Protein AF-0000000066493245 (afdb_homodimer)

Secondary structure (DSSP, 8-state):
--HHHHHHHHHHHHHHHHH--S---TTHHHHHHHEEEEEEE-SSS-EEEEEEE--GGGB-TTSBB-HHHHHHHHHHHHHHHHHHH-BTTBSTT--EEEEEEEEE-S--BTT-EEEEEEEEEEE-SSEEEEEEEEEETTT--EEEEEEEEEE---------/--HHHHHHHHHHHHHHHHH--S---TTHHHHHHHEEEEEEE-SSS-EEEEEEE--GGGB-TTSBB-HHHHHHHHHHHHHHHHHHT-BTTBSTT--EEEEEEEEE-S--BTT-EEEEEEEEEEE-SSEEEEEEEEEETTT--EEEEEEEEEE---------

Organism: Paracoccidioides lutzii (strain ATCC MYA-826 / Pb01) (NCBI:txid502779)

Sequence (320 aa):
MNSEKFNMLMKEIHEAELRDTKYKGFSHDLFRSSVRYDSATLGLPVKVSFLLKVTDPFCNKTKQLHGGCASTLIDVTSTGLLIGLSRPGFFSHGGVTRTLHVKFLRPVPVGMEVRVVNELVHAGKRLALVRTEIRRADTGELCVVGEHDKVNTDPGVESLMNSEKFNMLMKEIHEAELRDTKYKGFSHDLFRSSVRYDSATLGLPVKVSFLLKVTDPFCNKTKQLHGGCASTLIDVTSTGLLIGLSRPGFFSHGGVTRTLHVKFLRPVPVGMEVRVVNELVHAGKRLALVRTEIRRADTGELCVVGEHDKVNTDPGVESL

pLDDT: mean 96.22, std 8.41, range [36.66, 99.0]

Radius of gyration: 19.87 Å; Cα contacts (8 Å, |Δi|>4): 723; chains: 2; bounding box: 48×64×44 Å

Foldseek 3Di:
DFQVVLFVLLQVLLVVLLVPPPDPDDCSPVCSVFKAWDTWGVPVKTKGKIKGQAADVQADPVQWRDPVSVQVVCVVVLLSSQCSVDDQQRCVVSFDWPDKDKDFDATHGHGFMWMKMKIWPDGDSFKTKIKIFIATPVPRHTGMIMITMGTRPHPHDPPD/DFQVVLFVLLQVLLVVLLVPPPDPDDCSPVCSVFKAWDTWGVPVKTKGKIKGQAADVQADPVQWRDPVSVQVVCVVVLLSSQCSVDDQQRCVVSFDWDDKDKDFDATHGHGFMWMKMKIWPDGDSFKTKIKIFIATPVPRHTGMIMITMGTRPHPHDPDD

Nearest PDB structures (foldseek):
  2h4u-assembly1_A  TM=9.483E-01  e=1.221E-11  Homo sapiens
  4ord-assembly1_A  TM=8.866E-01  e=3.976E-12  Danio rerio
  2h4u-assembly1_D  TM=9.593E-01  e=3.747E-11  Homo sapiens
  3f5o-assembly1_B  TM=9.041E-01  e=1.383E-11  Homo sapiens
  2cy9-assembly1_A  TM=8.976E-01  e=1.084E-09  Mus musculus

InterPro domains:
  IPR006683 Thioesterase domain [PF03061] (65-143)
  IPR029069 HotDog domain superfamily [SSF54637] (47-148)
  IPR039298 Acyl-coenzyme A thioesterase 13 [PTHR21660] (5-152)

Structure (mmCIF, N/CA/C/O backbone):
data_AF-0000000066493245-model_v1
#
loop_
_entity.id
_entity.type
_entity.pdbx_description
1 polymer 'Thioesterase family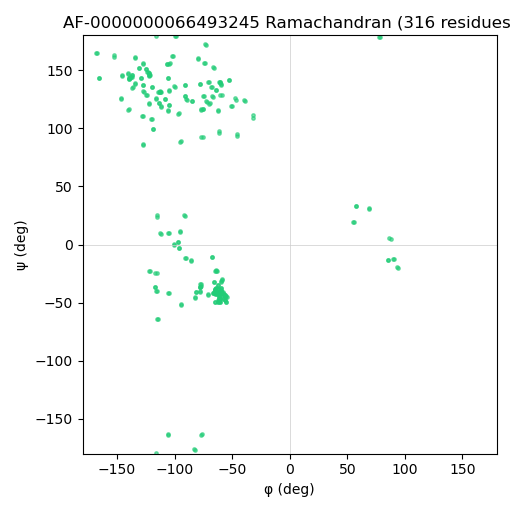 protein'
#
loop_
_atom_site.group_PDB
_atom_site.id
_atom_site.type_symbol
_atom_site.label_atom_id
_atom_site.label_alt_id
_atom_site.label_comp_id
_atom_site.label_asym_id
_atom_site.label_entity_id
_atom_site.label_seq_id
_atom_site.pdbx_PDB_ins_code
_atom_site.Cartn_x
_atom_site.Cartn_y
_atom_site.Cartn_z
_atom_site.occupancy
_atom_site.B_iso_or_equiv
_atom_site.auth_seq_id
_atom_site.auth_comp_id
_atom_site.auth_asym_id
_atom_site.auth_atom_id
_atom_site.pdbx_PDB_model_num
ATOM 1 N N . MET A 1 1 ? 5.391 -31.734 -9.727 1 83.06 1 MET A N 1
ATOM 2 C CA . MET A 1 1 ? 6.047 -30.625 -10.406 1 83.06 1 MET A CA 1
ATOM 3 C C . MET A 1 1 ? 7.391 -30.312 -9.75 1 83.06 1 MET A C 1
ATOM 5 O O . MET A 1 1 ? 7.508 -30.312 -8.523 1 83.06 1 MET A O 1
ATOM 9 N N . ASN A 1 2 ? 8.438 -30.188 -10.578 1 92.31 2 ASN A N 1
ATOM 10 C CA . ASN A 1 2 ? 9.727 -29.812 -10.008 1 92.31 2 ASN A CA 1
ATOM 11 C C . ASN A 1 2 ? 10 -28.328 -10.18 1 92.31 2 ASN A C 1
ATOM 13 O O . ASN A 1 2 ? 9.156 -27.578 -10.68 1 92.31 2 ASN A O 1
ATOM 17 N N . SER A 1 3 ? 11.133 -27.828 -9.703 1 94.94 3 SER A N 1
ATOM 18 C CA . SER A 1 3 ? 11.438 -26.406 -9.68 1 94.94 3 SER A CA 1
ATOM 19 C C . SER A 1 3 ? 11.531 -25.844 -11.094 1 94.94 3 SER A C 1
ATOM 21 O O . SER A 1 3 ? 11.133 -24.703 -11.336 1 94.94 3 SER A O 1
ATOM 23 N N . GLU A 1 4 ? 12.055 -26.562 -12 1 96 4 GLU A N 1
ATOM 24 C CA . GLU A 1 4 ? 12.172 -26.094 -13.383 1 96 4 GLU A CA 1
ATOM 25 C C . GLU A 1 4 ? 10.805 -25.844 -14 1 96 4 GLU A C 1
ATOM 27 O O . GLU A 1 4 ? 10.578 -24.797 -14.625 1 96 4 GLU A O 1
ATOM 32 N N . LYS A 1 5 ? 9.961 -26.781 -13.859 1 96.69 5 LYS A N 1
ATOM 33 C CA . LYS A 1 5 ? 8.602 -26.656 -14.375 1 96.69 5 LYS A CA 1
ATOM 34 C C . LYS A 1 5 ? 7.855 -25.516 -13.688 1 96.69 5 LYS A C 1
ATOM 36 O O . LYS A 1 5 ? 7.094 -24.781 -14.32 1 96.69 5 LYS A O 1
ATOM 41 N N . PHE A 1 6 ? 8.047 -25.422 -12.359 1 97.94 6 PHE A N 1
ATOM 42 C CA . PHE A 1 6 ? 7.422 -24.328 -11.625 1 97.94 6 PHE A CA 1
ATOM 43 C C . PHE A 1 6 ? 7.914 -22.984 -12.125 1 97.94 6 PHE A C 1
ATOM 45 O O . PHE A 1 6 ? 7.129 -22.047 -12.281 1 97.94 6 PHE A O 1
ATOM 52 N N . ASN A 1 7 ? 9.227 -22.875 -12.32 1 98.31 7 ASN A N 1
ATOM 53 C CA . ASN A 1 7 ? 9.812 -21.656 -12.852 1 98.31 7 ASN A CA 1
ATOM 54 C C . ASN A 1 7 ? 9.203 -21.281 -14.203 1 98.31 7 ASN A C 1
ATOM 56 O O . ASN A 1 7 ? 8.898 -20.125 -14.453 1 98.31 7 ASN A O 1
ATOM 60 N N . MET A 1 8 ? 9.016 -22.2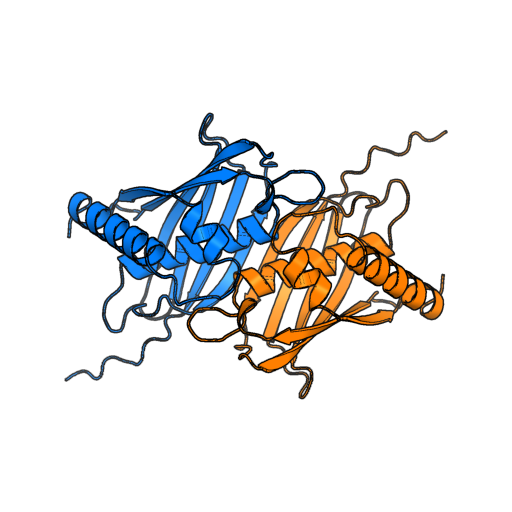66 -15.055 1 98.19 8 MET A N 1
ATOM 61 C CA . MET A 1 8 ? 8.414 -22.016 -16.359 1 98.19 8 MET A CA 1
ATOM 62 C C . MET A 1 8 ? 6.965 -21.562 -16.219 1 98.19 8 MET A C 1
ATOM 64 O O . MET A 1 8 ? 6.523 -20.641 -16.922 1 98.19 8 MET A O 1
ATOM 68 N N . LEU A 1 9 ? 6.316 -22.219 -15.336 1 98.06 9 LEU A N 1
ATOM 69 C CA . LEU A 1 9 ? 4.93 -21.859 -15.078 1 98.06 9 LEU A CA 1
ATOM 70 C C . LEU A 1 9 ? 4.824 -20.406 -14.594 1 98.06 9 LEU A C 1
ATOM 72 O O . LEU A 1 9 ? 3.998 -19.641 -15.086 1 98.06 9 LEU A O 1
ATOM 76 N N . MET A 1 10 ? 5.625 -20.016 -13.617 1 98.38 10 MET A N 1
ATOM 77 C CA . MET A 1 10 ? 5.617 -18.656 -13.07 1 98.38 10 MET A CA 1
ATOM 78 C C . MET A 1 10 ? 5.934 -17.625 -14.156 1 98.38 10 MET A C 1
ATOM 80 O O . MET A 1 10 ? 5.344 -16.547 -14.188 1 98.38 10 MET A O 1
ATOM 84 N N . LYS A 1 11 ? 6.855 -17.969 -14.992 1 98.38 11 LYS A N 1
ATOM 85 C CA . LYS A 1 11 ? 7.18 -17.078 -16.109 1 98.38 11 LYS A CA 1
ATOM 86 C C . LYS A 1 11 ? 5.977 -16.875 -17.031 1 98.38 11 LYS A C 1
ATOM 88 O O . LYS A 1 11 ? 5.699 -15.758 -17.469 1 98.38 11 LYS A O 1
ATOM 93 N N . GLU A 1 12 ? 5.27 -17.938 -17.312 1 98.31 12 GLU A N 1
ATOM 94 C CA . GLU A 1 12 ? 4.074 -17.875 -18.156 1 98.31 12 GLU A CA 1
ATOM 95 C C . GLU A 1 12 ? 2.99 -17.031 -17.516 1 98.31 12 GLU A C 1
ATOM 97 O O . GLU A 1 12 ? 2.301 -16.266 -18.188 1 98.31 12 GLU A O 1
ATOM 102 N N . ILE A 1 13 ? 2.828 -17.219 -16.234 1 97.69 13 ILE A N 1
ATOM 103 C CA . ILE A 1 13 ? 1.848 -16.438 -15.5 1 97.69 13 ILE A CA 1
ATOM 104 C C . ILE A 1 13 ? 2.201 -14.945 -15.586 1 97.69 13 ILE A C 1
ATOM 106 O O . ILE A 1 13 ? 1.331 -14.109 -15.828 1 97.69 13 ILE A O 1
ATOM 110 N N . HIS A 1 14 ? 3.461 -14.609 -15.383 1 98.31 14 HIS A N 1
ATOM 111 C CA . HIS A 1 14 ? 3.914 -13.227 -15.5 1 98.31 14 HIS A CA 1
ATOM 112 C C . HIS A 1 14 ? 3.676 -12.68 -16.906 1 98.31 14 HIS A C 1
ATOM 114 O O . HIS A 1 14 ? 3.207 -11.555 -17.062 1 98.31 14 HIS A O 1
ATOM 120 N N . GLU A 1 15 ? 3.949 -13.477 -17.938 1 97.94 15 GLU A N 1
ATOM 121 C CA . GLU A 1 15 ? 3.756 -13.062 -19.312 1 97.94 15 GLU A CA 1
ATOM 122 C C . GLU A 1 15 ? 2.279 -12.812 -19.625 1 97.94 15 GLU A C 1
ATOM 124 O O . GLU A 1 15 ? 1.941 -11.906 -20.375 1 97.94 15 GLU A O 1
ATOM 129 N N . ALA A 1 16 ? 1.447 -13.641 -19.062 1 97 16 ALA A N 1
ATOM 130 C CA . ALA A 1 16 ? 0.011 -13.43 -19.219 1 97 16 ALA A CA 1
ATOM 131 C C . ALA A 1 16 ? -0.418 -12.094 -18.625 1 97 16 ALA A C 1
ATOM 133 O O . ALA A 1 16 ? -1.263 -11.398 -19.188 1 97 16 ALA A O 1
ATOM 134 N N . GLU A 1 17 ? 0.123 -11.758 -17.453 1 95.94 17 GLU A N 1
ATOM 135 C CA . GLU A 1 17 ? -0.165 -10.469 -16.828 1 95.94 17 GLU A CA 1
ATOM 136 C C . GLU A 1 17 ? 0.305 -9.312 -17.703 1 95.94 17 GLU A C 1
ATOM 138 O O . GLU A 1 17 ? -0.376 -8.297 -17.828 1 95.94 17 GLU A O 1
ATOM 143 N N . LEU A 1 18 ? 1.434 -9.461 -18.344 1 96.38 18 LEU A N 1
ATOM 144 C CA . LEU A 1 18 ? 1.968 -8.461 -19.25 1 96.38 18 LEU A CA 1
ATOM 145 C C . LEU A 1 18 ? 0.992 -8.195 -20.391 1 96.38 18 LEU A C 1
ATOM 147 O O . LEU A 1 18 ? 0.857 -7.055 -20.844 1 96.38 18 LEU A O 1
ATOM 151 N N . ARG A 1 19 ? 0.295 -9.18 -20.75 1 96.06 19 ARG A N 1
ATOM 152 C CA . ARG A 1 19 ? -0.596 -9.078 -21.906 1 96.06 19 ARG A CA 1
ATOM 153 C C . ARG A 1 19 ? -1.982 -8.602 -21.484 1 96.06 19 ARG A C 1
ATOM 155 O O . ARG A 1 19 ? -2.832 -8.328 -22.344 1 96.06 19 ARG A O 1
ATOM 162 N N . ASP A 1 20 ? -2.209 -8.602 -20.203 1 95.25 20 ASP A N 1
ATOM 163 C CA . ASP A 1 20 ? -3.523 -8.203 -19.703 1 95.25 20 ASP A CA 1
ATOM 164 C C . ASP A 1 20 ? -3.699 -6.688 -19.781 1 95.25 20 ASP A C 1
ATOM 166 O O . ASP A 1 20 ? -3.438 -5.98 -18.797 1 95.25 20 ASP A O 1
ATOM 170 N N . THR A 1 21 ? -4.281 -6.156 -20.922 1 94.44 21 THR A N 1
ATOM 171 C CA . THR A 1 21 ? -4.508 -4.723 -21.078 1 94.44 21 THR A CA 1
ATOM 172 C C . THR A 1 21 ? -5.961 -4.371 -20.797 1 94.44 21 THR A C 1
ATOM 174 O O . THR A 1 21 ? -6.352 -3.203 -20.875 1 94.44 21 THR A O 1
ATOM 177 N N . LYS A 1 22 ? -6.711 -5.383 -20.469 1 95.19 22 LYS A N 1
ATOM 178 C CA . LYS A 1 22 ? -8.133 -5.168 -20.219 1 95.19 22 LYS A CA 1
ATOM 179 C C . LYS A 1 22 ? -8.359 -4.652 -18.797 1 95.19 22 LYS A C 1
ATOM 181 O O . LYS A 1 22 ? -9.227 -3.809 -18.562 1 95.19 22 LYS A O 1
ATOM 186 N N . TYR A 1 23 ? -7.598 -5.242 -17.828 1 94.94 23 TYR A N 1
ATOM 187 C CA . TYR A 1 23 ? -7.695 -4.797 -16.438 1 94.94 23 TYR A CA 1
ATOM 188 C C . TYR A 1 23 ? -7.102 -3.402 -16.266 1 94.94 23 TYR A C 1
ATOM 190 O O . TYR A 1 23 ? -5.934 -3.176 -16.594 1 94.94 23 TYR A O 1
ATOM 198 N N . LYS A 1 24 ? -7.875 -2.477 -15.805 1 94.69 24 LYS A N 1
ATOM 199 C CA . LYS A 1 24 ? -7.449 -1.087 -15.648 1 94.69 24 LYS A CA 1
ATOM 200 C C . LYS A 1 24 ? -7.441 -0.671 -14.18 1 94.69 24 LYS A C 1
ATOM 202 O O . LYS A 1 24 ? -7.59 0.511 -13.867 1 94.69 24 LYS A O 1
ATOM 207 N N . GLY A 1 25 ? -7.32 -1.623 -13.336 1 97.19 25 GLY A N 1
ATOM 208 C CA . GLY A 1 25 ? -7.391 -1.35 -11.906 1 97.19 25 GLY A CA 1
ATOM 209 C C . GLY A 1 25 ? -6.121 -0.728 -11.359 1 97.19 25 GLY A C 1
ATOM 210 O O . GLY A 1 25 ? -5.293 -0.216 -12.117 1 97.19 25 GLY A O 1
ATOM 211 N N . PHE A 1 26 ? -5.93 -0.747 -10.047 1 98.5 26 PHE A N 1
ATOM 212 C CA . PHE A 1 26 ? -4.98 0.067 -9.297 1 98.5 26 PHE A CA 1
ATOM 213 C C . PHE A 1 26 ? -3.549 -0.248 -9.719 1 98.5 26 PHE A C 1
ATOM 215 O O . PHE A 1 26 ? -3.061 -1.358 -9.492 1 98.5 26 PHE A O 1
ATOM 222 N N . SER A 1 27 ? -2.861 0.73 -10.305 1 96.62 27 SER A N 1
ATOM 223 C CA . SER A 1 27 ? -1.455 0.782 -10.695 1 96.62 27 SER A CA 1
ATOM 224 C C . SER A 1 27 ? -1.087 -0.389 -11.602 1 96.62 27 SER A C 1
ATOM 226 O O . SER A 1 27 ? 0.09 -0.733 -11.727 1 96.62 27 SER A O 1
ATOM 228 N N . HIS A 1 28 ? -2.064 -1.047 -12.227 1 97.69 28 HIS A N 1
ATOM 229 C CA . HIS A 1 28 ? -1.837 -2.25 -13.016 1 97.69 28 HIS A CA 1
ATOM 230 C C . HIS A 1 28 ? -0.91 -1.968 -14.195 1 97.69 28 HIS A C 1
ATOM 232 O O . HIS A 1 28 ? 0.082 -2.674 -14.391 1 97.69 28 HIS A O 1
ATOM 238 N N . ASP A 1 29 ? -1.192 -0.91 -14.93 1 97.06 29 ASP A N 1
ATOM 239 C CA . ASP A 1 29 ? -0.383 -0.618 -16.109 1 97.06 29 ASP A CA 1
ATOM 240 C C . ASP A 1 29 ? 1.063 -0.317 -15.719 1 97.06 29 ASP A C 1
ATOM 242 O O . ASP A 1 29 ? 1.996 -0.735 -16.406 1 97.06 29 ASP A O 1
ATOM 246 N N . LEU A 1 30 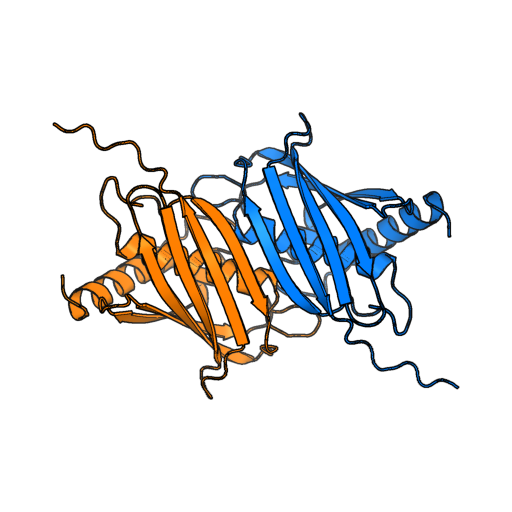? 1.214 0.402 -14.68 1 97.5 30 LEU A N 1
ATOM 247 C CA . LEU A 1 30 ? 2.553 0.747 -14.211 1 97.5 30 LEU A CA 1
ATOM 248 C C . LEU A 1 30 ? 3.336 -0.507 -13.836 1 97.5 30 LEU A C 1
ATOM 250 O O . LEU A 1 30 ? 4.473 -0.687 -14.273 1 97.5 30 LEU A O 1
ATOM 254 N N . PHE A 1 31 ? 2.729 -1.423 -13.031 1 97.5 31 PHE A N 1
ATOM 255 C CA . PHE A 1 31 ? 3.416 -2.607 -12.531 1 97.5 31 PHE A CA 1
ATOM 256 C C . PHE A 1 31 ? 3.656 -3.607 -13.656 1 97.5 31 PHE A C 1
ATOM 258 O O . PHE A 1 31 ? 4.754 -4.152 -13.789 1 97.5 31 PHE A O 1
ATOM 265 N N . ARG A 1 32 ? 2.682 -3.805 -14.469 1 96.19 32 ARG A N 1
ATOM 266 C CA . ARG A 1 32 ? 2.826 -4.801 -15.531 1 96.19 32 ARG A CA 1
ATOM 267 C C . ARG A 1 32 ? 3.951 -4.422 -16.484 1 96.19 32 ARG A C 1
ATOM 269 O O . ARG A 1 32 ? 4.656 -5.293 -17 1 96.19 32 ARG A O 1
ATOM 276 N N . SER A 1 33 ? 4.145 -3.17 -16.734 1 96.12 33 SER A N 1
ATOM 277 C CA . SER A 1 33 ? 5.129 -2.734 -17.719 1 96.12 33 SER A CA 1
ATOM 278 C C . SER A 1 33 ? 6.52 -2.623 -17.109 1 96.12 33 SER A C 1
ATOM 280 O O . SER A 1 33 ? 7.52 -2.578 -17.828 1 96.12 33 SER A O 1
ATOM 282 N N . SER A 1 34 ? 6.617 -2.639 -15.789 1 98.31 34 SER A N 1
ATOM 283 C CA . SER A 1 34 ? 7.891 -2.238 -15.203 1 98.31 34 SER A CA 1
ATOM 284 C C . SER A 1 34 ? 8.477 -3.352 -14.336 1 98.31 34 SER A C 1
ATOM 286 O O . SER A 1 34 ? 9.664 -3.334 -14.008 1 98.31 34 SER A O 1
ATOM 288 N N . VAL A 1 35 ? 7.656 -4.281 -13.836 1 98.62 35 VAL A N 1
ATOM 289 C CA . VAL A 1 35 ? 8.125 -5.383 -13.008 1 98.62 35 VAL A CA 1
ATOM 290 C C . VAL A 1 35 ? 8.5 -6.57 -13.883 1 98.62 35 VAL A C 1
ATOM 292 O O . VAL A 1 35 ? 7.676 -7.066 -14.656 1 98.62 35 VAL A O 1
ATOM 295 N N . ARG A 1 36 ? 9.695 -7.051 -13.773 1 98.75 36 ARG A N 1
ATOM 296 C CA . ARG A 1 36 ? 10.188 -8.156 -14.594 1 98.75 36 ARG A CA 1
ATOM 297 C C . ARG A 1 36 ? 10.266 -9.445 -13.789 1 98.75 36 ARG A C 1
ATOM 299 O O . ARG A 1 36 ? 10.609 -9.422 -12.602 1 98.75 36 ARG A O 1
ATOM 306 N N . TYR A 1 37 ? 9.945 -10.531 -14.484 1 98.81 37 TYR A N 1
ATOM 307 C CA . TYR A 1 37 ? 10.086 -11.828 -13.844 1 98.81 37 TYR A CA 1
ATOM 308 C C . TYR A 1 37 ? 11.555 -12.188 -13.641 1 98.81 37 TYR A C 1
ATOM 310 O O . TYR A 1 37 ? 12.383 -11.906 -14.508 1 98.81 37 TYR A O 1
ATOM 318 N N . ASP A 1 38 ? 11.898 -12.773 -12.523 1 98.75 38 ASP A N 1
ATOM 319 C CA . ASP A 1 38 ? 13.289 -13.133 -12.234 1 98.75 38 ASP A CA 1
ATOM 320 C C . ASP A 1 38 ? 13.453 -14.648 -12.125 1 98.75 38 ASP A C 1
ATOM 322 O O . ASP A 1 38 ? 14.117 -15.266 -12.969 1 98.75 38 ASP A O 1
ATOM 326 N N . SER A 1 39 ? 12.805 -15.289 -11.125 1 98.5 39 SER A N 1
ATOM 327 C CA . SER A 1 39 ? 12.977 -16.719 -10.961 1 98.5 39 SER A CA 1
ATOM 328 C C . SER A 1 39 ? 11.945 -17.297 -9.992 1 98.5 39 SER A C 1
ATOM 330 O O . SER A 1 39 ? 11.266 -16.547 -9.281 1 98.5 39 SER A O 1
ATOM 332 N N . ALA A 1 40 ? 11.844 -18.578 -10.039 1 98.69 40 ALA A N 1
ATOM 333 C CA . ALA A 1 40 ? 11.016 -19.297 -9.07 1 98.69 40 ALA A CA 1
ATOM 334 C C . ALA A 1 40 ? 11.625 -20.656 -8.734 1 98.69 40 ALA A C 1
ATOM 336 O O . ALA A 1 40 ? 12.195 -21.328 -9.602 1 98.69 40 ALA A O 1
ATOM 337 N N . THR A 1 41 ? 11.445 -21.047 -7.484 1 97.94 41 THR A N 1
ATOM 338 C CA . THR A 1 41 ? 11.898 -22.359 -7.023 1 97.94 41 THR A CA 1
ATOM 339 C C . THR A 1 41 ? 10.844 -23.016 -6.148 1 97.94 41 THR A C 1
ATOM 341 O O . THR A 1 41 ? 10.188 -22.359 -5.344 1 97.94 41 THR A O 1
ATOM 344 N N . LEU A 1 42 ? 10.539 -24.297 -6.336 1 96.56 42 LEU A N 1
ATOM 345 C CA . LEU A 1 42 ? 9.602 -25.078 -5.551 1 96.56 42 LEU A CA 1
ATOM 346 C C . LEU A 1 42 ? 10.305 -25.781 -4.387 1 96.56 42 LEU A C 1
ATOM 348 O O . LEU A 1 42 ? 9.75 -26.688 -3.779 1 96.56 42 LEU A O 1
ATOM 352 N N . GLY A 1 43 ? 11.328 -25.375 -3.924 1 90.56 43 GLY A N 1
ATOM 353 C CA . GLY A 1 43 ? 12.023 -25.922 -2.768 1 90.56 43 GLY A CA 1
ATOM 354 C C . GLY A 1 43 ? 11.328 -25.609 -1.455 1 90.56 43 GLY A C 1
ATOM 355 O O . GLY A 1 43 ? 10.203 -25.109 -1.445 1 90.56 43 GLY A O 1
ATOM 356 N N . LEU A 1 44 ? 11.852 -26.25 -0.374 1 88.81 44 LEU A N 1
ATOM 357 C CA . LEU A 1 44 ? 11.406 -25.891 0.973 1 88.81 44 LEU A CA 1
ATOM 358 C C . LEU A 1 44 ? 12.336 -24.859 1.602 1 88.81 44 LEU A C 1
ATOM 360 O O . LEU A 1 44 ? 13.406 -25.219 2.115 1 88.81 44 LEU A O 1
ATOM 364 N N . PRO A 1 45 ? 12.016 -23.484 1.349 1 94.94 45 PRO A N 1
ATOM 365 C CA . PRO A 1 45 ? 10.68 -22.984 1.015 1 94.94 45 PRO A CA 1
ATOM 366 C C . PRO A 1 45 ? 10.523 -22.688 -0.474 1 94.94 45 PRO A C 1
ATOM 368 O O . PRO A 1 45 ? 11.516 -22.562 -1.194 1 94.94 45 PRO A O 1
ATOM 371 N N . VAL A 1 46 ? 9.25 -22.594 -0.903 1 98.44 46 VAL A N 1
ATOM 372 C CA . VAL A 1 46 ? 8.922 -22.109 -2.24 1 98.44 46 VAL A CA 1
ATOM 373 C C . VAL A 1 46 ? 9.266 -20.625 -2.346 1 98.44 46 VAL A C 1
ATOM 375 O O . VAL A 1 46 ? 8.953 -19.844 -1.441 1 98.44 46 VAL A O 1
ATOM 378 N N . LYS A 1 47 ? 9.891 -20.25 -3.459 1 98.75 47 LYS A N 1
ATOM 379 C CA . LYS A 1 47 ? 10.273 -18.859 -3.652 1 98.75 47 LYS A CA 1
ATOM 380 C C . LYS A 1 47 ? 9.977 -18.406 -5.078 1 98.75 47 LYS A C 1
ATOM 382 O O . LYS A 1 47 ? 10.125 -19.172 -6.027 1 98.75 47 LYS A O 1
ATOM 387 N N . VAL A 1 48 ? 9.562 -17.156 -5.215 1 98.88 48 VAL A N 1
ATOM 388 C CA . VAL A 1 48 ? 9.438 -16.453 -6.488 1 98.88 48 VAL A CA 1
ATOM 389 C C . VAL A 1 48 ? 10.047 -15.055 -6.367 1 98.88 48 VAL A C 1
ATOM 391 O O . VAL A 1 48 ? 9.82 -14.352 -5.379 1 98.88 48 VAL A O 1
ATOM 394 N N . SER A 1 49 ? 10.773 -14.633 -7.395 1 98.88 49 SER A N 1
ATOM 395 C CA . SER A 1 49 ? 11.406 -13.32 -7.34 1 98.88 49 SER A CA 1
ATOM 396 C C . SER A 1 49 ? 11.133 -12.516 -8.609 1 98.88 49 SER A C 1
ATOM 398 O O . SER A 1 49 ? 10.898 -13.094 -9.672 1 98.88 49 SER A O 1
ATOM 400 N N . PHE A 1 50 ? 11.133 -11.25 -8.469 1 98.94 50 PHE A N 1
ATOM 401 C CA . PHE A 1 50 ? 10.938 -10.266 -9.531 1 98.94 50 PHE A CA 1
ATOM 402 C C . PHE A 1 50 ? 11.969 -9.148 -9.422 1 98.94 50 PHE A C 1
ATOM 404 O O . PHE A 1 50 ? 12.578 -8.945 -8.367 1 98.94 50 PHE A O 1
ATOM 411 N N . LEU A 1 51 ? 12.141 -8.43 -10.5 1 98.94 51 LEU A N 1
ATOM 412 C CA . LEU A 1 51 ? 13.055 -7.289 -10.555 1 98.94 51 LEU A CA 1
ATOM 413 C C . LEU A 1 51 ? 12.312 -6.02 -10.961 1 98.94 51 LEU A C 1
ATOM 415 O O . LEU A 1 51 ? 11.398 -6.066 -11.789 1 98.94 51 LEU A O 1
ATOM 419 N N . LEU A 1 52 ? 12.758 -4.941 -10.391 1 98.88 52 LEU A N 1
ATOM 420 C CA . LEU A 1 52 ? 12.18 -3.637 -10.688 1 98.88 52 LEU A CA 1
ATOM 421 C C . LEU A 1 52 ? 13.242 -2.545 -10.617 1 98.88 52 LEU A C 1
ATOM 423 O O . LEU A 1 52 ? 13.969 -2.439 -9.633 1 98.88 52 LEU A O 1
ATOM 427 N N . LYS A 1 53 ? 13.367 -1.795 -11.672 1 98.88 53 LYS A N 1
ATOM 428 C CA . LYS A 1 53 ? 14.102 -0.534 -11.586 1 98.88 53 LYS A CA 1
ATOM 429 C C . LYS A 1 53 ? 13.195 0.594 -11.102 1 98.88 53 LYS A C 1
ATOM 431 O O . LYS A 1 53 ? 12.164 0.877 -11.711 1 98.88 53 LYS A O 1
ATOM 436 N N . VAL A 1 54 ? 13.594 1.226 -10.023 1 98.81 54 VAL A N 1
ATOM 437 C CA . VAL A 1 54 ? 12.781 2.299 -9.453 1 98.81 54 VAL A CA 1
ATOM 438 C C . VAL A 1 54 ? 12.914 3.555 -10.312 1 98.81 54 VAL A C 1
ATOM 440 O O . VAL A 1 54 ? 14.016 4.09 -10.477 1 98.81 54 VAL A O 1
ATOM 443 N N . THR A 1 55 ? 11.828 3.975 -10.898 1 98.69 55 THR A N 1
ATOM 444 C CA . THR A 1 55 ? 11.758 5.219 -11.656 1 98.69 55 THR A CA 1
ATOM 445 C C . THR A 1 55 ? 10.789 6.195 -11 1 98.69 55 THR A C 1
ATOM 447 O O . THR A 1 55 ? 10.195 5.887 -9.961 1 98.69 55 THR A O 1
ATOM 450 N N . ASP A 1 56 ? 10.586 7.332 -11.523 1 98.19 56 ASP A N 1
ATOM 451 C CA . ASP A 1 56 ? 9.875 8.438 -10.891 1 98.19 56 ASP A CA 1
ATOM 452 C C . ASP A 1 56 ? 8.453 8.031 -10.516 1 98.19 56 ASP A C 1
ATOM 454 O O . ASP A 1 56 ? 7.977 8.344 -9.422 1 98.19 56 ASP A O 1
ATOM 458 N N . PRO A 1 57 ? 7.707 7.289 -11.352 1 98.5 57 PRO A N 1
ATOM 459 C CA . PRO A 1 57 ? 6.312 6.98 -11.031 1 98.5 57 PRO A CA 1
ATOM 460 C C . PRO A 1 57 ? 6.18 6.059 -9.82 1 98.5 57 PRO A C 1
ATOM 462 O O . PRO A 1 57 ? 5.078 5.875 -9.297 1 98.5 57 PRO A O 1
ATOM 465 N N . PHE A 1 58 ? 7.312 5.473 -9.344 1 98.81 58 PHE A N 1
ATOM 466 C CA . PHE A 1 58 ? 7.293 4.594 -8.188 1 98.81 58 PHE A CA 1
ATOM 467 C C . PHE A 1 58 ? 7.66 5.359 -6.918 1 98.81 58 PHE A C 1
ATOM 469 O O . PHE A 1 58 ? 7.613 4.805 -5.816 1 98.81 58 PHE A O 1
ATOM 476 N N . CYS A 1 59 ? 7.984 6.605 -7.023 1 98.75 59 CYS A N 1
ATOM 477 C CA . CYS A 1 59 ? 8.695 7.297 -5.957 1 98.75 59 CYS A CA 1
ATOM 478 C C . CYS A 1 59 ? 7.754 8.211 -5.18 1 98.75 59 CYS A C 1
ATOM 480 O O . CYS A 1 59 ? 6.688 8.578 -5.676 1 98.75 59 CYS A O 1
ATOM 482 N N . ASN A 1 60 ? 8.172 8.469 -3.936 1 98 60 ASN A N 1
ATOM 483 C CA . ASN A 1 60 ? 7.566 9.547 -3.16 1 98 60 ASN A CA 1
ATOM 484 C C . ASN A 1 60 ? 8.195 10.898 -3.494 1 98 60 ASN A C 1
ATOM 486 O O . ASN A 1 60 ? 8.977 11 -4.438 1 98 60 ASN A O 1
ATOM 490 N N . LYS A 1 61 ? 7.762 11.922 -2.773 1 96.19 61 LYS A N 1
ATOM 491 C CA . LYS A 1 61 ? 8.18 13.289 -3.078 1 96.19 61 LYS A CA 1
ATOM 492 C C . LYS A 1 61 ? 9.68 13.469 -2.871 1 96.19 61 LYS A C 1
ATOM 494 O O . LYS A 1 61 ? 10.281 14.398 -3.412 1 96.19 61 LYS A O 1
ATOM 499 N N . THR A 1 62 ? 10.297 12.617 -2.041 1 96.12 62 THR A N 1
ATOM 500 C CA . THR A 1 62 ? 11.727 12.734 -1.765 1 96.12 62 THR A CA 1
ATOM 501 C C . THR A 1 62 ? 12.531 11.805 -2.672 1 96.12 62 THR A C 1
ATOM 503 O O . THR A 1 62 ? 13.688 11.5 -2.387 1 96.12 62 THR A O 1
ATOM 506 N N . LYS A 1 63 ? 11.883 11.211 -3.734 1 97.81 63 LYS A N 1
ATOM 507 C CA . LYS A 1 63 ? 12.523 10.398 -4.77 1 97.81 63 LYS A CA 1
ATOM 508 C C . LYS A 1 63 ? 13.023 9.078 -4.199 1 97.81 63 LYS A C 1
ATOM 510 O O . LYS A 1 63 ? 14.086 8.586 -4.594 1 97.81 63 LYS A O 1
ATOM 515 N N . GLN A 1 64 ? 12.367 8.602 -3.244 1 98.44 64 GLN A N 1
ATOM 516 C CA . GLN A 1 64 ? 12.5 7.234 -2.742 1 98.44 64 GLN A CA 1
ATOM 517 C C . GLN A 1 64 ? 11.297 6.383 -3.133 1 98.44 64 GLN A C 1
ATOM 519 O O . GLN A 1 64 ? 10.211 6.91 -3.381 1 98.44 64 GLN A O 1
ATOM 524 N N . LEU A 1 65 ? 11.523 5.082 -3.182 1 98.88 65 LEU A N 1
ATOM 525 C CA . LEU A 1 65 ? 10.383 4.191 -3.371 1 98.88 65 LEU A CA 1
ATOM 526 C C . LEU A 1 65 ? 9.273 4.508 -2.371 1 98.88 65 LEU A C 1
ATOM 528 O O . LEU A 1 65 ? 9.508 4.492 -1.159 1 98.88 65 LEU A O 1
ATOM 532 N N . HIS A 1 66 ? 8.141 4.863 -2.881 1 98.88 66 HIS A N 1
ATOM 533 C CA . HIS A 1 66 ? 7 5.234 -2.053 1 98.88 66 HIS A CA 1
ATOM 534 C C . HIS A 1 66 ? 6.566 4.074 -1.16 1 98.88 66 HIS A C 1
ATOM 536 O O . HIS A 1 66 ? 6.52 2.926 -1.607 1 98.88 66 HIS A O 1
ATOM 542 N N . GLY A 1 67 ? 6.219 4.305 0.079 1 98.75 67 GLY A N 1
ATOM 543 C CA . GLY A 1 67 ? 5.773 3.264 0.989 1 98.75 67 GLY A CA 1
ATOM 544 C C . GLY A 1 67 ? 4.562 2.506 0.481 1 98.75 67 GLY A C 1
ATOM 545 O O . GLY A 1 67 ? 4.508 1.276 0.57 1 98.75 67 GLY A O 1
ATOM 546 N N . GLY A 1 68 ? 3.58 3.27 0.003 1 98.75 68 GLY A N 1
ATOM 547 C CA . GLY A 1 68 ? 2.424 2.635 -0.61 1 98.75 68 GLY A CA 1
ATOM 548 C C . GLY A 1 68 ? 2.779 1.774 -1.808 1 98.75 68 GLY A C 1
ATOM 549 O O . GLY A 1 68 ? 2.178 0.72 -2.021 1 98.75 68 GLY A O 1
ATOM 550 N N . CYS A 1 69 ? 3.73 2.219 -2.586 1 98.88 69 CYS A N 1
ATOM 551 C CA . CYS A 1 69 ? 4.18 1.455 -3.744 1 98.88 69 CYS A CA 1
ATOM 552 C C . CYS A 1 69 ? 4.82 0.141 -3.316 1 98.88 69 CYS A C 1
ATOM 554 O O . CYS A 1 69 ? 4.496 -0.918 -3.854 1 98.88 69 CYS A O 1
ATOM 556 N N . ALA A 1 70 ? 5.754 0.219 -2.35 1 98.94 70 ALA A N 1
ATOM 557 C CA . ALA A 1 70 ? 6.379 -0.991 -1.822 1 98.94 70 ALA A CA 1
ATOM 558 C C . ALA A 1 70 ? 5.328 -1.962 -1.289 1 98.94 70 ALA A C 1
ATOM 560 O O . ALA A 1 70 ? 5.406 -3.168 -1.537 1 98.94 70 ALA A O 1
ATOM 561 N N . SER A 1 71 ? 4.34 -1.442 -0.55 1 98.94 71 SER A N 1
ATOM 562 C CA . SER A 1 71 ? 3.26 -2.268 -0.023 1 98.94 71 SER A CA 1
ATOM 563 C C . SER A 1 71 ? 2.473 -2.934 -1.148 1 98.94 71 SER A C 1
ATOM 565 O O . SER A 1 71 ? 2.125 -4.113 -1.056 1 98.94 71 SER A O 1
ATOM 567 N N . THR A 1 72 ? 2.213 -2.186 -2.186 1 98.88 72 THR A N 1
ATOM 568 C CA . THR A 1 72 ? 1.475 -2.723 -3.324 1 98.88 72 THR A CA 1
ATOM 569 C C . THR A 1 72 ? 2.291 -3.793 -4.043 1 98.88 72 THR A C 1
ATOM 571 O O . THR A 1 72 ? 1.747 -4.816 -4.465 1 98.88 72 THR A O 1
ATOM 574 N N . LEU A 1 73 ? 3.605 -3.527 -4.203 1 98.88 73 LEU A N 1
ATOM 575 C CA . LEU A 1 73 ? 4.484 -4.523 -4.809 1 98.88 73 LEU A CA 1
ATOM 576 C C . LEU A 1 73 ? 4.414 -5.844 -4.047 1 98.88 73 LEU A C 1
ATOM 578 O O . LEU A 1 73 ? 4.273 -6.906 -4.652 1 98.88 73 LEU A O 1
ATOM 582 N N . ILE A 1 74 ? 4.512 -5.75 -2.73 1 98.94 74 ILE A N 1
ATOM 583 C CA . ILE A 1 74 ? 4.434 -6.938 -1.886 1 98.94 74 ILE A CA 1
ATOM 584 C C . ILE A 1 74 ? 3.08 -7.617 -2.074 1 98.94 74 ILE A C 1
ATOM 586 O O . ILE A 1 74 ? 3.014 -8.836 -2.27 1 98.94 74 ILE A O 1
ATOM 590 N N . ASP A 1 75 ? 2.006 -6.871 -2.051 1 98.88 75 ASP A N 1
ATOM 591 C CA . ASP A 1 75 ? 0.648 -7.375 -2.23 1 98.88 75 ASP A CA 1
ATOM 592 C C . ASP A 1 75 ? 0.522 -8.156 -3.537 1 98.88 75 ASP A C 1
ATOM 594 O O . ASP A 1 75 ? 0.095 -9.312 -3.539 1 98.88 75 ASP A O 1
ATOM 598 N N . VAL A 1 76 ? 0.977 -7.586 -4.633 1 98.62 76 VAL A N 1
ATOM 599 C CA . VAL A 1 76 ? 0.718 -8.141 -5.957 1 98.62 76 VAL A CA 1
ATOM 600 C C . VAL A 1 76 ? 1.648 -9.328 -6.215 1 98.62 76 VAL A C 1
ATOM 602 O O . VAL A 1 76 ? 1.222 -10.359 -6.738 1 98.62 76 VAL A O 1
ATOM 605 N N . THR A 1 77 ? 2.889 -9.242 -5.82 1 98.81 77 THR A N 1
ATOM 606 C CA . THR A 1 77 ? 3.836 -10.297 -6.168 1 98.81 77 THR A CA 1
ATOM 607 C C . THR A 1 77 ? 3.646 -11.516 -5.27 1 98.81 77 THR A C 1
ATOM 609 O O . THR A 1 77 ? 3.824 -12.648 -5.711 1 98.81 77 THR A O 1
ATOM 612 N N . SER A 1 78 ? 3.334 -11.289 -3.979 1 98.81 78 SER A N 1
ATOM 613 C CA . SER A 1 78 ? 3.033 -12.422 -3.105 1 98.81 78 SER A CA 1
ATOM 614 C C . SER A 1 78 ? 1.769 -13.141 -3.557 1 98.81 78 SER A C 1
ATOM 616 O O . SER A 1 78 ? 1.683 -14.367 -3.461 1 98.81 78 SER A O 1
ATOM 618 N N . THR A 1 79 ? 0.762 -12.398 -3.986 1 98.56 79 THR A N 1
ATOM 619 C CA . THR A 1 79 ? -0.426 -13.008 -4.566 1 98.56 79 THR A CA 1
ATOM 620 C C . THR A 1 79 ? -0.061 -13.836 -5.797 1 98.56 79 THR A C 1
ATOM 622 O O . THR A 1 79 ? -0.605 -14.922 -6.004 1 98.56 79 THR A O 1
ATOM 625 N N . GLY A 1 80 ? 0.843 -13.336 -6.617 1 98.12 80 GLY A N 1
ATOM 626 C CA . GLY A 1 80 ? 1.321 -14.086 -7.77 1 98.12 80 GLY A CA 1
ATOM 627 C C . GLY A 1 80 ? 1.892 -15.445 -7.402 1 98.12 80 GLY A C 1
ATOM 628 O O . GLY A 1 80 ? 1.664 -16.422 -8.109 1 98.12 80 GLY A O 1
ATOM 629 N N . LEU A 1 81 ? 2.711 -15.461 -6.355 1 98.62 81 LEU A N 1
ATOM 630 C CA . LEU A 1 81 ? 3.25 -16.734 -5.883 1 98.62 81 LEU A CA 1
ATOM 631 C C . LEU A 1 81 ? 2.129 -17.719 -5.59 1 98.62 81 LEU A C 1
ATOM 633 O O . LEU A 1 81 ? 2.197 -18.875 -6 1 98.62 81 LEU A O 1
ATOM 637 N N . LEU A 1 82 ? 1.08 -17.297 -4.918 1 98.44 82 LEU A N 1
ATOM 638 C CA . LEU A 1 82 ? -0.037 -18.172 -4.586 1 98.44 82 LEU A CA 1
ATOM 639 C C . LEU A 1 82 ? -0.754 -18.641 -5.848 1 98.44 82 LEU A C 1
ATOM 641 O O . LEU A 1 82 ? -1.18 -19.797 -5.934 1 98.44 82 LEU A O 1
ATOM 645 N N . ILE A 1 83 ? -0.924 -17.719 -6.793 1 97.88 83 ILE A N 1
ATOM 646 C CA . ILE A 1 83 ? -1.554 -18.094 -8.055 1 97.88 83 ILE A CA 1
ATOM 647 C C . ILE A 1 83 ? -0.745 -19.188 -8.727 1 97.88 83 ILE A C 1
ATOM 649 O O . ILE A 1 83 ? -1.313 -20.141 -9.289 1 97.88 83 ILE A O 1
ATOM 653 N N . GLY A 1 84 ? 0.547 -19.078 -8.719 1 97.81 84 GLY A N 1
ATOM 654 C CA . GLY A 1 84 ? 1.406 -20.109 -9.297 1 97.81 84 GLY A CA 1
ATOM 655 C C . GLY A 1 84 ? 1.22 -21.469 -8.672 1 97.81 84 GLY A C 1
ATOM 656 O O . GLY A 1 84 ? 1.408 -22.5 -9.336 1 97.81 84 GLY A O 1
ATOM 657 N N . LEU A 1 85 ? 0.861 -21.516 -7.418 1 97.5 85 LEU A N 1
ATOM 658 C CA . LEU A 1 85 ? 0.708 -22.766 -6.684 1 97.5 85 LEU A CA 1
ATOM 659 C C . LEU A 1 85 ? -0.75 -23.203 -6.664 1 97.5 85 LEU A C 1
ATOM 661 O O . LEU A 1 85 ? -1.078 -24.25 -6.094 1 97.5 85 LEU A O 1
ATOM 665 N N . SER A 1 86 ? -1.582 -22.5 -7.273 1 97 86 SER A N 1
ATOM 666 C CA . SER A 1 86 ? -3.02 -22.656 -7.078 1 97 86 SER A CA 1
ATOM 667 C C . SER A 1 86 ? -3.553 -23.844 -7.867 1 97 86 SER A C 1
ATOM 669 O O . SER A 1 86 ? -2.891 -24.344 -8.789 1 97 86 SER A O 1
ATOM 671 N N . ARG A 1 87 ? -4.656 -24.297 -7.48 1 95.56 87 ARG A N 1
ATOM 672 C CA . ARG A 1 87 ? -5.508 -25.281 -8.141 1 95.56 87 ARG A CA 1
ATOM 673 C C . ARG A 1 87 ? -6.973 -25.078 -7.758 1 95.56 87 ARG A C 1
ATOM 675 O O . ARG A 1 87 ? -7.281 -24.312 -6.848 1 95.56 87 ARG A O 1
ATOM 682 N N . PRO A 1 88 ? -7.848 -25.641 -8.523 1 94.56 88 PRO A N 1
ATOM 683 C CA . PRO A 1 88 ? -9.242 -25.469 -8.125 1 94.56 88 PRO A CA 1
ATOM 684 C C . PRO A 1 88 ? -9.469 -25.75 -6.637 1 94.56 88 PRO A C 1
ATOM 686 O O . PRO A 1 88 ? -9.047 -26.781 -6.129 1 94.56 88 PRO A O 1
ATOM 689 N N . GLY A 1 89 ? -10.062 -24.812 -5.922 1 95 89 GLY A N 1
ATOM 690 C CA . GLY A 1 89 ? -10.367 -24.953 -4.504 1 95 89 GLY A CA 1
ATOM 691 C C . GLY A 1 89 ? -9.242 -24.469 -3.604 1 95 89 GLY A C 1
ATOM 692 O O . GLY A 1 89 ? -9.391 -24.438 -2.381 1 95 89 GLY A O 1
ATOM 693 N N . PHE A 1 90 ? -8.133 -24.25 -4.195 1 97 90 PHE A N 1
ATOM 694 C CA . PHE A 1 90 ? -6.949 -23.844 -3.449 1 97 90 PHE A CA 1
ATOM 695 C C . PHE A 1 90 ? -6.348 -22.578 -4.047 1 97 90 PHE A C 1
ATOM 697 O O . PHE A 1 90 ? -5.449 -22.641 -4.891 1 97 90 PHE A O 1
ATOM 704 N N . PHE A 1 91 ? -6.84 -21.406 -3.631 1 97.31 91 PHE A N 1
ATOM 705 C CA . PHE A 1 91 ? -6.371 -20.062 -3.971 1 97.31 91 PHE A CA 1
ATOM 706 C C . PHE A 1 91 ? -6.406 -19.844 -5.48 1 97.31 91 PHE A C 1
ATOM 708 O O . PHE A 1 91 ? -5.551 -19.141 -6.031 1 97.31 91 PHE A O 1
ATOM 715 N N . SER A 1 92 ? -7.344 -20.422 -6.207 1 95.12 92 SER A N 1
ATOM 716 C CA . SER A 1 92 ? -7.457 -20.297 -7.652 1 95.12 92 SER A CA 1
ATOM 717 C C . SER A 1 92 ? -7.746 -18.844 -8.055 1 95.12 92 SER A C 1
ATOM 719 O O . SER A 1 92 ? -7.398 -18.422 -9.156 1 95.12 92 SER A O 1
ATOM 721 N N . HIS A 1 93 ? -8.273 -18.062 -7.137 1 91.94 93 HIS A N 1
ATOM 722 C CA . HIS A 1 93 ? -8.539 -16.641 -7.395 1 91.94 93 HIS A CA 1
ATOM 723 C C . HIS A 1 93 ? -7.531 -15.758 -6.676 1 91.94 93 HIS A C 1
ATOM 725 O O . HIS A 1 93 ? -7.754 -14.555 -6.531 1 91.94 93 HIS A O 1
ATOM 731 N N . GLY A 1 94 ? -6.473 -16.391 -6.109 1 95.56 94 GLY A N 1
ATOM 732 C CA . GLY A 1 94 ? -5.395 -15.656 -5.469 1 95.56 94 GLY A CA 1
ATOM 733 C C . GLY A 1 94 ? -5.68 -15.32 -4.02 1 95.56 94 GLY A C 1
ATOM 734 O O . GLY A 1 94 ? -4.789 -14.883 -3.289 1 95.56 94 GLY A O 1
ATOM 735 N N . GLY A 1 95 ? -6.992 -15.492 -3.617 1 97.38 95 GLY A N 1
ATOM 736 C CA . GLY A 1 95 ? -7.375 -15.141 -2.258 1 97.38 95 GLY A CA 1
ATOM 737 C C . GLY A 1 95 ? -7.547 -13.648 -2.057 1 97.38 95 GLY A C 1
ATOM 738 O O . GLY A 1 95 ? -7.41 -12.867 -3.002 1 97.38 95 GLY A O 1
ATOM 739 N N . VAL A 1 96 ? -7.926 -13.281 -0.828 1 98.06 96 VAL A N 1
ATOM 740 C CA . VAL A 1 96 ? -8.055 -11.883 -0.446 1 98.06 96 VAL A CA 1
ATOM 741 C C . VAL A 1 96 ? -7.152 -11.594 0.755 1 98.06 96 VAL A C 1
ATOM 743 O O . VAL A 1 96 ? -6.883 -12.484 1.564 1 98.06 96 VAL A O 1
ATOM 746 N N . THR A 1 97 ? -6.66 -10.406 0.793 1 98.75 97 THR A N 1
ATOM 747 C CA . THR A 1 97 ? -5.75 -10.008 1.863 1 98.75 97 THR A CA 1
ATOM 748 C C . THR A 1 97 ? -6.484 -9.953 3.199 1 98.75 97 THR A C 1
ATOM 750 O O . THR A 1 97 ? -7.543 -9.328 3.307 1 98.75 97 THR A O 1
ATOM 753 N N . ARG A 1 98 ? -5.93 -10.625 4.133 1 98.75 98 ARG A N 1
ATOM 754 C CA . ARG A 1 98 ? -6.398 -10.477 5.508 1 98.75 98 ARG A CA 1
ATOM 755 C C . ARG A 1 98 ? -5.566 -9.445 6.262 1 98.75 98 ARG A C 1
ATOM 757 O O . ARG A 1 98 ? -6.117 -8.578 6.953 1 98.75 98 ARG A O 1
ATOM 764 N N . THR A 1 99 ? -4.301 -9.617 6.207 1 98.94 99 THR A N 1
ATOM 765 C CA . THR A 1 99 ? -3.393 -8.641 6.793 1 98.94 99 THR A CA 1
ATOM 766 C C . THR A 1 99 ? -2.186 -8.414 5.887 1 98.94 99 THR A C 1
ATOM 768 O O . THR A 1 99 ? -1.744 -9.328 5.188 1 98.94 99 THR A O 1
ATOM 771 N N . LEU A 1 100 ? -1.718 -7.258 5.809 1 98.94 100 LEU A N 1
ATOM 772 C CA . LEU A 1 100 ? -0.465 -6.844 5.188 1 98.94 100 LEU A CA 1
ATOM 773 C C . LEU A 1 100 ? 0.372 -6.012 6.152 1 98.94 100 LEU A C 1
ATOM 775 O O . LEU A 1 100 ? -0.029 -4.91 6.535 1 98.94 100 LEU A O 1
ATOM 779 N N . HIS A 1 101 ? 1.459 -6.594 6.59 1 98.94 101 HIS A N 1
ATOM 780 C CA . HIS A 1 101 ? 2.383 -5.938 7.512 1 98.94 101 HIS A CA 1
ATOM 781 C C . HIS A 1 101 ? 3.727 -5.668 6.844 1 98.94 101 HIS A C 1
ATOM 783 O O . HIS A 1 101 ? 4.41 -6.602 6.418 1 98.94 101 HIS A O 1
ATOM 789 N N . VAL A 1 102 ? 4.129 -4.418 6.797 1 98.94 102 VAL A N 1
ATOM 790 C CA . VAL A 1 102 ? 5.34 -4.039 6.07 1 98.94 102 VAL A CA 1
ATOM 791 C C . VAL A 1 102 ? 6.258 -3.232 6.988 1 98.94 102 VAL A C 1
ATOM 793 O O . VAL A 1 102 ? 5.801 -2.336 7.699 1 98.94 102 VAL A O 1
ATOM 796 N N . LYS A 1 103 ? 7.496 -3.578 7.031 1 98.94 103 LYS A N 1
ATOM 797 C CA . LYS A 1 103 ? 8.539 -2.834 7.727 1 98.94 103 LYS A CA 1
ATOM 798 C C . LYS A 1 103 ? 9.539 -2.24 6.742 1 98.94 103 LYS A C 1
ATOM 800 O O . LYS A 1 103 ? 10.031 -2.936 5.848 1 98.94 103 LYS A O 1
ATOM 805 N N . PHE A 1 104 ? 9.789 -1.014 6.926 1 98.94 104 PHE A N 1
ATOM 806 C CA . PHE A 1 104 ? 10.688 -0.278 6.051 1 98.94 104 PHE A CA 1
ATOM 807 C C . PHE A 1 104 ? 12.023 -0.018 6.742 1 98.94 104 PHE A C 1
ATOM 809 O O . PHE A 1 104 ? 12.086 0.743 7.711 1 98.94 104 PHE A O 1
ATOM 816 N N . LEU A 1 105 ? 13.062 -0.589 6.219 1 98.88 105 LEU A N 1
ATOM 817 C CA . LEU A 1 105 ? 14.344 -0.646 6.922 1 98.88 105 LEU A CA 1
ATOM 818 C C . LEU A 1 105 ? 15.336 0.339 6.32 1 98.88 105 LEU A C 1
ATOM 820 O O . LEU A 1 105 ? 16.109 0.964 7.043 1 98.88 105 LEU A O 1
ATOM 824 N N . ARG A 1 106 ? 15.383 0.436 5.012 1 98.56 106 ARG A N 1
ATOM 825 C CA . ARG A 1 106 ? 16.297 1.309 4.281 1 98.56 106 ARG A CA 1
ATOM 826 C C . ARG A 1 106 ? 15.594 1.965 3.096 1 98.56 106 ARG A C 1
ATOM 828 O O . ARG A 1 106 ? 14.734 1.35 2.457 1 98.56 106 ARG A O 1
ATOM 835 N N . PRO A 1 107 ? 15.938 3.195 2.828 1 98.38 107 PRO A N 1
ATOM 836 C CA . PRO A 1 107 ? 15.344 3.826 1.646 1 98.38 107 PRO A CA 1
ATOM 837 C C . PRO A 1 107 ? 15.797 3.176 0.342 1 98.38 107 PRO A C 1
ATOM 839 O O . PRO A 1 107 ? 16.828 2.512 0.306 1 98.38 107 PRO A O 1
ATOM 842 N N . VAL A 1 108 ? 15.008 3.234 -0.68 1 98.81 108 VAL A N 1
ATOM 843 C CA . VAL A 1 108 ? 15.32 2.787 -2.033 1 98.81 108 VAL A CA 1
ATOM 844 C C . VAL A 1 108 ? 15.234 3.965 -3 1 98.81 108 VAL A C 1
ATOM 846 O O . VAL A 1 108 ? 14.148 4.305 -3.479 1 98.81 108 VAL A O 1
ATOM 849 N N . PRO A 1 109 ? 16.328 4.57 -3.361 1 98.69 109 PRO A N 1
ATOM 850 C CA . PRO A 1 109 ? 16.281 5.785 -4.18 1 98.69 109 PRO A CA 1
ATOM 851 C C . PRO A 1 109 ? 15.93 5.504 -5.637 1 98.69 109 PRO A C 1
ATOM 853 O O . PRO A 1 109 ? 16.172 4.406 -6.137 1 98.69 109 PRO A O 1
ATOM 856 N N . VAL A 1 110 ? 15.406 6.527 -6.262 1 98.75 110 VAL A N 1
ATOM 857 C CA . VAL A 1 110 ? 15.148 6.48 -7.699 1 98.75 110 VAL A CA 1
ATOM 858 C C . VAL A 1 110 ? 16.422 6.055 -8.438 1 98.75 110 VAL A C 1
ATOM 860 O O . VAL A 1 110 ? 17.531 6.41 -8.039 1 98.75 110 VAL A O 1
ATOM 863 N N . GLY A 1 111 ? 16.203 5.262 -9.453 1 98.75 111 GLY A N 1
ATOM 864 C CA . GLY A 1 111 ? 17.328 4.773 -10.25 1 98.75 111 GLY A CA 1
ATOM 865 C C . GLY A 1 111 ? 17.828 3.422 -9.789 1 98.75 111 GLY A C 1
ATOM 866 O O . GLY A 1 111 ? 18.531 2.727 -10.531 1 98.75 111 GLY A O 1
ATOM 867 N N . MET A 1 112 ? 17.578 2.996 -8.609 1 98.62 112 MET A N 1
ATOM 868 C CA . MET A 1 112 ? 18.047 1.735 -8.055 1 98.62 112 MET A CA 1
ATOM 869 C C . MET A 1 112 ? 17.219 0.564 -8.57 1 98.62 112 MET A C 1
ATOM 871 O O . MET A 1 112 ? 16 0.679 -8.727 1 98.62 112 MET A O 1
ATOM 875 N N . GLU A 1 113 ? 17.922 -0.493 -8.883 1 98.88 113 GLU A N 1
ATOM 876 C CA . GLU A 1 113 ? 17.219 -1.742 -9.164 1 98.88 113 GLU A CA 1
ATOM 877 C C . GLU A 1 113 ? 17.062 -2.584 -7.902 1 98.88 113 GLU A C 1
ATOM 879 O O . GLU A 1 113 ? 18 -2.709 -7.113 1 98.88 113 GLU A O 1
ATOM 884 N N . VAL A 1 114 ? 15.867 -3.158 -7.734 1 98.94 114 VAL A N 1
ATOM 885 C CA . VAL A 1 114 ? 15.625 -3.99 -6.562 1 98.94 114 VAL A CA 1
ATOM 886 C C . VAL A 1 114 ? 15.086 -5.352 -7 1 98.94 114 VAL A C 1
ATOM 888 O O . VAL A 1 114 ? 14.578 -5.496 -8.117 1 98.94 114 VAL A O 1
ATOM 891 N N . ARG A 1 115 ? 15.289 -6.309 -6.141 1 98.94 115 ARG A N 1
ATOM 892 C CA . ARG A 1 115 ? 14.688 -7.633 -6.258 1 98.94 115 ARG A CA 1
ATOM 893 C C . ARG A 1 115 ? 13.609 -7.836 -5.203 1 98.94 115 ARG A C 1
ATOM 895 O O . ARG A 1 115 ? 13.82 -7.551 -4.023 1 98.94 115 ARG A O 1
ATOM 902 N N . VAL A 1 116 ? 12.461 -8.18 -5.617 1 98.94 116 VAL A N 1
ATOM 903 C CA . VAL A 1 116 ? 11.352 -8.539 -4.742 1 98.94 116 VAL A CA 1
ATOM 904 C C . VAL A 1 116 ? 11.273 -10.055 -4.594 1 98.94 116 VAL A C 1
ATOM 906 O O . VAL A 1 116 ? 10.922 -10.758 -5.539 1 98.94 116 VAL A O 1
ATOM 909 N N . VAL A 1 117 ? 11.547 -10.531 -3.406 1 98.94 117 VAL A N 1
ATOM 910 C CA . VAL A 1 117 ? 11.609 -11.969 -3.164 1 98.94 117 VAL A CA 1
ATOM 911 C C . VAL A 1 117 ? 10.445 -12.398 -2.277 1 98.94 117 VAL A C 1
ATOM 913 O O . VAL A 1 117 ? 10.312 -11.922 -1.146 1 98.94 117 VAL A O 1
ATOM 916 N N . ASN A 1 118 ? 9.617 -13.273 -2.818 1 98.94 118 ASN A N 1
ATOM 917 C CA . ASN A 1 118 ? 8.492 -13.828 -2.08 1 98.94 118 ASN A CA 1
ATOM 918 C C . ASN A 1 118 ? 8.758 -15.266 -1.647 1 98.94 118 ASN A C 1
ATOM 920 O O . ASN A 1 118 ? 9.164 -16.094 -2.459 1 98.94 118 ASN A O 1
ATOM 924 N N . GLU A 1 119 ? 8.484 -15.523 -0.403 1 98.88 119 GLU A N 1
ATOM 925 C CA . GLU A 1 119 ? 8.641 -16.859 0.168 1 98.88 119 GLU A CA 1
ATOM 926 C C . GLU A 1 119 ? 7.336 -17.344 0.792 1 98.88 119 GLU A C 1
ATOM 928 O O . GLU A 1 119 ? 6.746 -16.656 1.631 1 98.88 119 GLU A O 1
ATOM 933 N N . LEU A 1 120 ? 6.945 -18.547 0.392 1 98.81 120 LEU A N 1
ATOM 934 C CA . LEU A 1 120 ? 5.785 -19.156 1.039 1 98.81 120 LEU A CA 1
ATOM 935 C C . LEU A 1 120 ? 6.156 -19.703 2.416 1 98.81 120 LEU A C 1
ATOM 937 O O . LEU A 1 120 ? 6.969 -20.625 2.527 1 98.81 120 LEU A O 1
ATOM 941 N N . VAL A 1 121 ? 5.582 -19.156 3.42 1 98.69 121 VAL A N 1
ATOM 942 C CA . VAL A 1 121 ? 5.797 -19.672 4.773 1 98.69 121 VAL A CA 1
ATOM 943 C C . VAL A 1 121 ? 4.887 -20.859 5.027 1 98.69 121 VAL A C 1
ATOM 945 O O . VAL A 1 121 ? 5.336 -21.906 5.516 1 98.69 121 VAL A O 1
ATOM 948 N N . HIS A 1 122 ? 3.604 -20.656 4.621 1 98.06 122 HIS A N 1
ATOM 949 C CA . HIS A 1 122 ? 2.613 -21.703 4.82 1 98.06 122 HIS A CA 1
ATOM 950 C C . HIS A 1 122 ? 1.353 -21.438 4.008 1 98.06 122 HIS A C 1
ATOM 952 O O . HIS A 1 122 ? 0.948 -20.281 3.844 1 98.06 122 HIS A O 1
ATOM 958 N N . ALA A 1 123 ? 0.775 -22.469 3.504 1 97.62 123 ALA A N 1
ATOM 959 C CA . ALA A 1 123 ? -0.544 -22.391 2.883 1 97.62 123 ALA A CA 1
ATOM 960 C C . ALA A 1 123 ? -1.391 -23.609 3.236 1 97.62 123 ALA A C 1
ATOM 962 O O . ALA A 1 123 ? -1.022 -24.75 2.916 1 97.62 123 ALA A O 1
ATOM 963 N N . GLY A 1 124 ? -2.436 -23.328 3.926 1 97.06 124 GLY A N 1
ATOM 964 C CA . GLY A 1 124 ? -3.439 -24.359 4.168 1 97.06 124 GLY A CA 1
ATOM 965 C C . GLY A 1 124 ? -4.699 -24.172 3.34 1 97.06 124 GLY A C 1
ATOM 966 O O . GLY A 1 124 ? -4.68 -23.469 2.326 1 97.06 124 GLY A O 1
ATOM 967 N N . LYS A 1 125 ? -5.742 -24.828 3.738 1 95.44 125 LYS A N 1
ATOM 968 C CA . LYS A 1 125 ? -6.984 -24.781 2.977 1 95.44 125 LYS A CA 1
ATOM 969 C C . LYS A 1 125 ? -7.582 -23.391 2.984 1 95.44 125 LYS A C 1
ATOM 971 O O . LYS A 1 125 ? -8.141 -22.938 1.979 1 95.44 125 LYS A O 1
ATOM 976 N N . ARG A 1 126 ? -7.395 -22.672 4.055 1 97.06 126 ARG A N 1
ATOM 977 C CA . ARG A 1 126 ? -8.125 -21.422 4.215 1 97.06 126 ARG A CA 1
ATOM 978 C C . ARG A 1 126 ? -7.164 -20.234 4.27 1 97.06 126 ARG A C 1
ATOM 980 O O . ARG A 1 126 ? -7.488 -19.141 3.789 1 97.06 126 ARG A O 1
ATOM 987 N N . LEU A 1 127 ? -6.02 -20.484 4.902 1 98.44 127 LEU A N 1
ATOM 988 C CA . LEU A 1 127 ? -5.113 -19.359 5.164 1 98.44 127 LEU A CA 1
ATOM 989 C C . LEU A 1 127 ? -3.752 -19.609 4.523 1 98.44 127 LEU A C 1
ATOM 991 O O . LEU A 1 127 ? -3.293 -20.75 4.445 1 98.44 127 LEU A O 1
ATOM 995 N N . ALA A 1 128 ? -3.145 -18.562 4.078 1 98.81 128 ALA A N 1
ATOM 996 C CA . ALA A 1 128 ? -1.76 -18.609 3.617 1 98.81 128 ALA A CA 1
ATOM 997 C C . ALA A 1 128 ? -0.975 -17.406 4.133 1 98.81 128 ALA A C 1
ATOM 999 O O . ALA A 1 128 ? -1.534 -16.312 4.312 1 98.81 128 ALA A O 1
ATOM 1000 N N . LEU A 1 129 ? 0.301 -17.625 4.414 1 98.88 129 LEU A N 1
ATOM 1001 C CA . LEU A 1 129 ? 1.236 -16.562 4.781 1 98.88 129 LEU A CA 1
ATOM 1002 C C . LEU A 1 129 ? 2.418 -16.531 3.818 1 98.88 129 LEU A C 1
ATOM 1004 O O . LEU A 1 129 ? 3.109 -17.531 3.635 1 98.88 129 LEU A O 1
ATOM 1008 N N . VAL A 1 130 ? 2.619 -15.43 3.182 1 98.94 130 VAL A N 1
ATOM 1009 C CA . VAL A 1 130 ? 3.791 -15.188 2.346 1 98.94 130 VAL A CA 1
ATOM 1010 C C . VAL A 1 130 ? 4.648 -14.086 2.963 1 98.94 130 VAL A C 1
ATOM 1012 O O . VAL A 1 130 ? 4.129 -13.047 3.375 1 98.94 130 VAL A O 1
ATOM 1015 N N . ARG A 1 131 ? 5.91 -14.352 3.062 1 98.94 131 ARG A N 1
ATOM 1016 C CA . ARG A 1 131 ? 6.875 -13.328 3.449 1 98.94 131 ARG A CA 1
ATOM 1017 C C . ARG A 1 131 ? 7.594 -12.766 2.23 1 98.94 131 ARG A C 1
ATOM 1019 O O . ARG A 1 131 ? 7.988 -13.516 1.334 1 98.94 131 ARG A O 1
ATOM 1026 N N . THR A 1 132 ? 7.734 -11.484 2.17 1 98.94 132 THR A N 1
ATOM 1027 C CA . THR A 1 132 ? 8.359 -10.82 1.033 1 98.94 132 THR A CA 1
ATOM 1028 C C . THR A 1 132 ? 9.484 -9.898 1.497 1 98.94 132 THR A C 1
ATOM 1030 O O . THR A 1 132 ? 9.344 -9.188 2.494 1 98.94 132 THR A O 1
ATOM 1033 N N . GLU A 1 133 ? 10.539 -9.945 0.788 1 99 133 GLU A N 1
ATOM 1034 C CA . GLU A 1 133 ? 11.656 -9.023 0.971 1 99 133 GLU A CA 1
ATOM 1035 C C . GLU A 1 133 ? 11.914 -8.211 -0.296 1 99 133 GLU A C 1
ATOM 1037 O O . GLU A 1 133 ? 11.859 -8.75 -1.404 1 99 133 GLU A O 1
ATOM 1042 N N . ILE A 1 134 ? 12.125 -6.934 -0.124 1 99 134 ILE A N 1
ATOM 1043 C CA . ILE A 1 134 ? 12.672 -6.098 -1.185 1 99 134 ILE A CA 1
ATOM 1044 C C . ILE A 1 134 ? 14.133 -5.777 -0.881 1 99 134 ILE A C 1
ATOM 1046 O O . ILE A 1 134 ? 14.445 -5.188 0.157 1 99 134 ILE A O 1
ATOM 1050 N N . ARG A 1 135 ? 14.977 -6.18 -1.769 1 98.94 135 ARG A N 1
ATOM 1051 C CA . ARG A 1 135 ? 16.422 -6.043 -1.606 1 98.94 135 ARG A CA 1
ATOM 1052 C C . ARG A 1 135 ? 17.031 -5.273 -2.773 1 98.94 135 ARG A C 1
ATOM 1054 O O . ARG A 1 135 ? 16.578 -5.391 -3.91 1 98.94 135 ARG A O 1
ATOM 1061 N N . ARG A 1 136 ? 18.078 -4.559 -2.461 1 98.81 136 ARG A N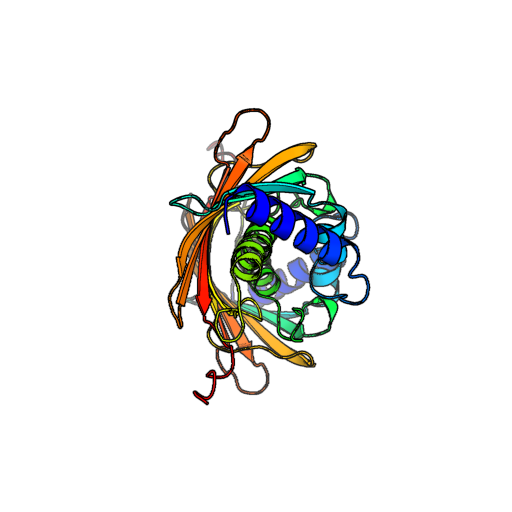 1
ATOM 1062 C CA . ARG A 1 136 ? 18.859 -4 -3.564 1 98.81 136 ARG A CA 1
ATOM 1063 C C . ARG A 1 136 ? 19.406 -5.105 -4.457 1 98.81 136 ARG A C 1
ATOM 1065 O O . ARG A 1 136 ? 19.938 -6.102 -3.961 1 98.81 136 ARG A O 1
ATOM 1072 N N . ALA A 1 137 ? 19.375 -4.855 -5.723 1 98.62 137 ALA A N 1
ATOM 1073 C CA . ALA A 1 137 ? 19.844 -5.883 -6.645 1 98.62 137 ALA A CA 1
ATOM 1074 C C . ALA A 1 137 ? 21.375 -5.93 -6.684 1 98.62 137 ALA A C 1
ATOM 1076 O O . ALA A 1 137 ? 21.969 -6.992 -6.898 1 98.62 137 ALA A O 1
ATOM 1077 N N . ASP A 1 138 ? 21.953 -4.785 -6.527 1 97.88 138 ASP A N 1
ATOM 1078 C CA . ASP A 1 138 ? 23.406 -4.688 -6.691 1 97.88 138 ASP A CA 1
ATOM 1079 C C . ASP A 1 138 ? 24.141 -5.227 -5.461 1 97.88 138 ASP A C 1
ATOM 1081 O O . ASP A 1 138 ? 25.156 -5.906 -5.586 1 97.88 138 ASP A O 1
ATOM 1085 N N . THR A 1 139 ? 23.625 -5.051 -4.223 1 98.12 139 THR A N 1
ATOM 1086 C CA . THR A 1 139 ? 24.375 -5.375 -3.014 1 98.12 139 THR A CA 1
ATOM 1087 C C . THR A 1 139 ? 23.688 -6.492 -2.232 1 98.12 139 THR A C 1
ATOM 1089 O O . THR A 1 139 ? 24.297 -7.129 -1.377 1 98.12 139 THR A O 1
ATOM 1092 N N . GLY A 1 140 ? 22.391 -6.625 -2.438 1 98.38 140 GLY A N 1
ATOM 1093 C CA . GLY A 1 140 ? 21.641 -7.598 -1.674 1 98.38 140 GLY A CA 1
ATOM 1094 C C . GLY A 1 140 ? 21.125 -7.055 -0.352 1 98.38 140 GLY A C 1
ATOM 1095 O O . GLY A 1 140 ? 20.453 -7.762 0.401 1 98.38 140 GLY A O 1
ATOM 1096 N N . GLU A 1 141 ? 21.344 -5.766 -0.122 1 98.69 141 GLU A N 1
ATOM 1097 C CA . GLU A 1 141 ? 20.906 -5.16 1.132 1 98.69 141 GLU A CA 1
ATOM 1098 C C . GLU A 1 141 ? 19.391 -5.195 1.256 1 98.69 141 GLU A C 1
ATOM 1100 O O . GLU A 1 141 ? 18.672 -4.879 0.3 1 98.69 141 GLU A O 1
ATOM 1105 N N . LEU A 1 142 ? 18.953 -5.621 2.455 1 98.94 142 LEU A N 1
ATOM 1106 C CA . LEU A 1 142 ? 17.516 -5.684 2.744 1 98.94 142 LEU A CA 1
ATOM 1107 C C . LEU A 1 142 ? 16.953 -4.289 2.98 1 98.94 142 LEU A C 1
ATOM 1109 O O . LEU A 1 142 ? 17.469 -3.531 3.801 1 98.94 142 LEU A O 1
ATOM 1113 N N . CYS A 1 143 ? 15.867 -3.934 2.256 1 98.94 143 CYS A N 1
ATOM 1114 C CA . CYS A 1 143 ? 15.32 -2.584 2.355 1 98.94 143 CYS A CA 1
ATOM 1115 C C . CYS A 1 143 ? 13.922 -2.607 2.949 1 98.94 143 CYS A C 1
ATOM 1117 O O . CYS A 1 143 ? 13.555 -1.728 3.732 1 98.94 143 CYS A O 1
ATOM 1119 N N . VAL A 1 144 ? 13.117 -3.535 2.59 1 98.94 144 VAL A N 1
ATOM 1120 C CA . VAL A 1 144 ? 11.734 -3.65 3.047 1 98.94 144 VAL A CA 1
ATOM 1121 C C . VAL A 1 144 ? 11.398 -5.113 3.318 1 98.94 144 VAL A C 1
ATOM 1123 O O . VAL A 1 144 ? 11.828 -6.004 2.576 1 98.94 144 VAL A O 1
ATOM 1126 N N . VAL A 1 145 ? 10.609 -5.391 4.371 1 98.94 145 VAL A N 1
ATOM 1127 C CA . VAL A 1 145 ? 10.094 -6.734 4.629 1 98.94 145 VAL A CA 1
ATOM 1128 C C . VAL A 1 145 ? 8.586 -6.672 4.836 1 98.94 145 VAL A C 1
ATOM 1130 O O . VAL A 1 145 ? 8.07 -5.711 5.41 1 98.94 145 VAL A O 1
ATOM 1133 N N . GLY A 1 146 ? 7.934 -7.621 4.375 1 98.94 146 GLY A N 1
ATOM 1134 C CA . GLY A 1 146 ? 6.488 -7.672 4.496 1 98.94 146 GLY A CA 1
ATOM 1135 C C . GLY A 1 146 ? 5.961 -9.062 4.797 1 98.94 146 GLY A C 1
ATOM 1136 O O . GLY A 1 146 ? 6.578 -10.062 4.422 1 98.94 146 GLY A O 1
ATOM 1137 N N . GLU A 1 147 ? 4.93 -9.156 5.516 1 98.94 147 GLU A N 1
ATOM 1138 C CA . GLU A 1 147 ? 4.109 -10.344 5.719 1 98.94 147 GLU A CA 1
ATOM 1139 C C . GLU A 1 147 ? 2.695 -10.141 5.184 1 98.94 147 GLU A C 1
ATOM 1141 O O . GLU A 1 147 ? 2.041 -9.148 5.508 1 98.94 147 GLU A O 1
ATOM 1146 N N . HIS A 1 148 ? 2.316 -11.016 4.371 1 98.94 148 HIS A N 1
ATOM 1147 C CA . HIS A 1 148 ? 1.021 -10.945 3.703 1 98.94 148 HIS A CA 1
ATOM 1148 C C . HIS A 1 148 ? 0.176 -12.18 4.023 1 98.94 148 HIS A C 1
ATOM 1150 O O . HIS A 1 148 ? 0.479 -13.281 3.562 1 98.94 148 HIS A O 1
ATOM 1156 N N . ASP A 1 149 ? -0.86 -12.039 4.824 1 98.94 149 ASP A N 1
ATOM 1157 C CA . ASP A 1 149 ? -1.828 -13.086 5.129 1 98.94 149 ASP A CA 1
ATOM 1158 C C . ASP A 1 149 ? -3.004 -13.055 4.156 1 98.94 149 ASP A C 1
ATOM 1160 O O . ASP A 1 149 ? -3.664 -12.023 4.008 1 98.94 149 ASP A O 1
ATOM 1164 N N . LYS A 1 150 ? -3.268 -14.18 3.59 1 98.81 150 LYS A N 1
ATOM 1165 C CA . LYS A 1 150 ? -4.367 -14.25 2.633 1 98.81 150 LYS A CA 1
ATOM 1166 C C . LYS A 1 150 ? -5.367 -15.328 3.027 1 98.81 150 LYS A C 1
ATOM 1168 O O . LYS A 1 150 ? -5 -16.328 3.656 1 98.81 150 LYS A O 1
ATOM 1173 N N . VAL A 1 151 ? -6.555 -15.086 2.65 1 98.44 151 VAL A N 1
ATOM 1174 C CA . VAL A 1 151 ? -7.645 -16.031 2.873 1 98.44 151 VAL A CA 1
ATOM 1175 C C . VAL A 1 151 ? -8.117 -16.609 1.536 1 98.44 151 VAL A C 1
ATOM 1177 O O . VAL A 1 151 ? -8.352 -15.852 0.585 1 98.44 151 VAL A O 1
ATOM 1180 N N . ASN A 1 152 ? -8.234 -17.891 1.48 1 98.12 152 ASN A N 1
ATOM 1181 C CA . ASN A 1 152 ? -8.805 -18.562 0.316 1 98.12 152 ASN A CA 1
ATOM 1182 C C . ASN A 1 152 ? -10.312 -18.344 0.227 1 98.12 152 ASN A C 1
ATOM 1184 O O . ASN A 1 152 ? -11.055 -18.688 1.149 1 98.12 152 ASN A O 1
ATOM 1188 N N . THR A 1 153 ? -10.734 -17.812 -0.844 1 95.69 153 THR A N 1
ATOM 1189 C CA . THR A 1 153 ? -12.156 -17.516 -0.997 1 95.69 153 THR A CA 1
ATOM 1190 C C . THR A 1 153 ? -12.781 -18.422 -2.059 1 95.69 153 THR A C 1
ATOM 1192 O O . THR A 1 153 ? -13.906 -18.172 -2.508 1 95.69 153 THR A O 1
ATOM 1195 N N . ASP A 1 154 ? -12.055 -19.375 -2.488 1 94.75 154 ASP A N 1
ATOM 1196 C CA . ASP A 1 154 ? -12.57 -20.297 -3.494 1 94.75 154 ASP A CA 1
ATOM 1197 C C . ASP A 1 154 ? -13.828 -21.016 -2.986 1 94.75 154 ASP A C 1
ATOM 1199 O O . ASP A 1 154 ? -13.922 -21.344 -1.805 1 94.75 154 ASP A O 1
ATOM 1203 N N . PRO A 1 155 ? -14.875 -21.172 -3.883 1 87.38 155 PRO A N 1
ATOM 1204 C CA . PRO A 1 155 ? -16.016 -22 -3.469 1 87.38 155 PRO A CA 1
ATOM 1205 C C . PRO A 1 155 ? -15.617 -23.438 -3.154 1 87.38 155 PRO A C 1
ATOM 1207 O O . PRO A 1 155 ? -14.633 -23.938 -3.699 1 87.38 155 PRO A O 1
ATOM 1210 N N . GLY A 1 156 ? -16.047 -23.938 -1.896 1 72.69 156 GLY A N 1
ATOM 1211 C CA . GLY A 1 156 ? -15.766 -25.312 -1.529 1 72.69 156 GLY A CA 1
ATOM 1212 C C . GLY A 1 156 ? -15.898 -26.297 -2.688 1 72.69 156 GLY A C 1
ATOM 1213 O O . GLY A 1 156 ? -16.734 -26.094 -3.572 1 72.69 156 GLY A O 1
ATOM 1214 N N . VAL A 1 157 ? -14.852 -27.109 -3.053 1 63.41 157 VAL A N 1
ATOM 1215 C CA . VAL A 1 157 ? -14.922 -28.141 -4.082 1 63.41 157 VAL A CA 1
ATOM 1216 C C . VAL A 1 157 ? -15.953 -29.203 -3.684 1 63.41 157 VAL A C 1
ATOM 1218 O O . VAL A 1 157 ? -15.93 -29.703 -2.562 1 63.41 157 VAL A O 1
ATOM 1221 N N . GLU A 1 158 ? -17.203 -29.156 -4.141 1 48.22 158 GLU A N 1
ATOM 1222 C CA . GLU A 1 158 ? -18.141 -30.25 -3.934 1 48.22 158 GLU A CA 1
ATOM 1223 C C . GLU A 1 158 ? -17.484 -31.594 -4.242 1 48.22 158 GLU A C 1
ATOM 1225 O O . GLU A 1 158 ? -16.812 -31.75 -5.266 1 48.22 158 GLU A O 1
ATOM 1230 N N . SER A 1 159 ? -16.922 -32.312 -3.168 1 43.22 159 SER A N 1
ATOM 1231 C CA . SER A 1 159 ? -16.672 -33.75 -3.4 1 43.22 159 SER A CA 1
ATOM 1232 C C . SER A 1 159 ? -17.703 -34.344 -4.352 1 43.22 159 SER A C 1
ATOM 1234 O O . SER A 1 159 ? -18.906 -34.125 -4.176 1 43.22 159 SER A O 1
ATOM 1236 N N . LEU A 1 160 ? -17.203 -34.625 -5.523 1 36.66 160 LEU A N 1
ATOM 1237 C CA . LEU A 1 160 ? -18.094 -35.531 -6.246 1 36.66 160 LEU A CA 1
ATOM 1238 C C . LEU A 1 160 ? -18.328 -36.812 -5.457 1 36.66 160 LEU A C 1
ATOM 1240 O O . LEU A 1 160 ? -17.422 -37.312 -4.77 1 36.66 160 LEU A O 1
ATOM 1244 N N . MET B 1 1 ? -3.889 26.781 18.906 1 82.62 1 MET B N 1
ATOM 1245 C CA . MET B 1 1 ? -4.777 26.516 17.781 1 82.62 1 MET B CA 1
ATOM 1246 C C . MET B 1 1 ? -5.98 25.688 18.219 1 82.62 1 MET B C 1
ATOM 1248 O O . MET B 1 1 ? -5.84 24.75 19 1 82.62 1 MET B O 1
ATOM 1252 N N . ASN B 1 2 ? -7.168 26.109 17.828 1 92.19 2 ASN B N 1
ATOM 1253 C CA . ASN B 1 2 ? -8.344 25.312 18.156 1 92.19 2 ASN B CA 1
ATOM 1254 C C . ASN B 1 2 ? -8.789 24.453 16.969 1 92.19 2 ASN B C 1
ATOM 1256 O O . ASN B 1 2 ? -8.133 24.453 15.93 1 92.19 2 ASN B O 1
ATOM 1260 N N . SER B 1 3 ? -9.844 23.672 17.125 1 94.94 3 SER B N 1
ATOM 1261 C CA . SER B 1 3 ? -10.273 22.703 16.125 1 94.94 3 SER B CA 1
ATOM 1262 C C . SER B 1 3 ? -10.711 23.406 14.836 1 94.94 3 SER B C 1
ATOM 1264 O O . SER B 1 3 ? -10.477 22.891 13.734 1 94.94 3 SER B O 1
ATOM 1266 N N . GLU B 1 4 ? -11.344 24.516 14.922 1 95.94 4 GLU B N 1
ATOM 1267 C CA . GLU B 1 4 ? -11.781 25.25 13.742 1 95.94 4 GLU B CA 1
ATOM 1268 C C . GLU B 1 4 ? -10.594 25.688 12.891 1 95.94 4 GLU B C 1
ATOM 1270 O O . GLU B 1 4 ? -10.602 25.516 11.672 1 95.94 4 GLU B O 1
ATOM 1275 N N . LYS B 1 5 ? -9.648 26.281 13.516 1 96.81 5 LYS B N 1
ATOM 1276 C CA . LYS B 1 5 ? -8.445 26.719 12.82 1 96.81 5 LYS B CA 1
ATOM 1277 C C . LYS B 1 5 ? -7.688 25.531 12.234 1 96.81 5 LYS B C 1
ATOM 1279 O O . LYS B 1 5 ? -7.148 25.625 11.133 1 96.81 5 LYS B O 1
ATOM 1284 N N . PHE B 1 6 ? -7.613 24.438 13.016 1 97.88 6 PHE B N 1
ATOM 1285 C CA . PHE B 1 6 ? -6.957 23.234 12.516 1 97.88 6 PHE B CA 1
ATOM 1286 C C . PHE B 1 6 ? -7.672 22.703 11.281 1 97.88 6 PHE B C 1
ATOM 1288 O O . PHE B 1 6 ? -7.027 22.297 10.312 1 97.88 6 PHE B O 1
ATOM 1295 N N . ASN B 1 7 ? -8.992 22.672 11.359 1 98.38 7 ASN B N 1
ATOM 1296 C CA . ASN B 1 7 ? -9.805 22.234 10.227 1 98.38 7 ASN B CA 1
ATOM 1297 C C . ASN B 1 7 ? -9.523 23.078 8.984 1 98.38 7 ASN B C 1
ATOM 1299 O O . ASN B 1 7 ? -9.391 22.547 7.883 1 98.38 7 ASN B O 1
ATOM 1303 N N . MET B 1 8 ? -9.422 24.359 9.141 1 98.19 8 MET B N 1
ATOM 1304 C CA . MET B 1 8 ? -9.125 25.266 8.031 1 98.19 8 MET B CA 1
ATOM 1305 C C . MET B 1 8 ? -7.734 25 7.469 1 98.19 8 MET B C 1
ATOM 1307 O O . MET B 1 8 ? -7.539 24.984 6.25 1 98.19 8 MET B O 1
ATOM 1311 N N . LEU B 1 9 ? -6.867 24.812 8.383 1 98 9 LEU B N 1
ATOM 1312 C CA . LEU B 1 9 ? -5.496 24.516 7.977 1 98 9 LEU B CA 1
ATOM 1313 C C . LEU B 1 9 ? -5.434 23.234 7.164 1 98 9 LEU B C 1
ATOM 1315 O O . LEU B 1 9 ? -4.805 23.188 6.102 1 98 9 LEU B O 1
ATOM 1319 N N . MET B 1 10 ? -6.043 22.156 7.633 1 98.38 10 MET B N 1
ATOM 1320 C CA . MET B 1 10 ? -6.051 20.875 6.938 1 98.38 10 MET B CA 1
ATOM 1321 C C . MET B 1 10 ? -6.688 21 5.559 1 98.38 10 MET B C 1
ATOM 1323 O O . MET B 1 10 ? -6.227 20.391 4.598 1 98.38 10 MET B O 1
ATOM 1327 N N . LYS B 1 11 ? -7.723 21.766 5.477 1 98.38 11 LYS B N 1
ATOM 1328 C CA . LYS B 1 11 ? -8.359 22.016 4.188 1 98.38 11 LYS B CA 1
ATOM 1329 C C . LYS B 1 11 ? -7.391 22.703 3.223 1 98.38 11 LYS B C 1
ATOM 1331 O O . LYS B 1 11 ? -7.324 22.344 2.045 1 98.38 11 LYS B O 1
ATOM 1336 N N . GLU B 1 12 ? -6.652 23.672 3.707 1 98.25 12 GLU B N 1
ATOM 1337 C CA . GLU B 1 12 ? -5.672 24.375 2.893 1 98.25 12 GLU B CA 1
ATOM 1338 C C . GLU B 1 12 ? -4.562 23.438 2.42 1 98.25 12 GLU B C 1
ATOM 1340 O O . GLU B 1 12 ? -4.105 23.547 1.278 1 98.25 12 GLU B O 1
ATOM 1345 N N . ILE B 1 13 ? -4.133 22.625 3.312 1 97.62 13 ILE B N 1
ATOM 1346 C CA . ILE B 1 13 ? -3.102 21.641 2.971 1 97.62 13 ILE B CA 1
ATOM 1347 C C . ILE B 1 13 ? -3.609 20.719 1.862 1 97.62 13 ILE B C 1
ATOM 1349 O O . ILE B 1 13 ? -2.893 20.453 0.895 1 97.62 13 ILE B O 1
ATOM 1353 N N . HIS B 1 14 ? -4.824 20.234 1.984 1 98.31 14 HIS B N 1
ATOM 1354 C CA . HIS B 1 14 ? -5.426 19.391 0.958 1 98.31 14 HIS B CA 1
ATOM 1355 C C . HIS B 1 14 ? -5.535 20.125 -0.371 1 98.31 14 HIS B C 1
ATOM 1357 O O . HIS B 1 14 ? -5.219 19.578 -1.425 1 98.31 14 HIS B O 1
ATOM 1363 N N . GLU B 1 15 ? -5.934 21.406 -0.339 1 97.88 15 GLU B N 1
ATOM 1364 C CA . GLU B 1 15 ? -6.07 22.203 -1.549 1 97.88 15 GLU B CA 1
ATOM 1365 C C . GLU B 1 15 ? -4.719 22.406 -2.229 1 97.88 15 GLU B C 1
ATOM 1367 O O . GLU B 1 15 ? -4.637 22.438 -3.459 1 97.88 15 GLU B O 1
ATOM 1372 N N . ALA B 1 16 ? -3.711 22.594 -1.428 1 96.94 16 ALA B N 1
ATOM 1373 C CA . ALA B 1 16 ? -2.363 22.719 -1.981 1 96.94 16 ALA B CA 1
ATOM 1374 C C . ALA B 1 16 ? -1.956 21.438 -2.719 1 96.94 16 ALA B C 1
ATOM 1376 O O . ALA B 1 16 ? -1.316 21.5 -3.771 1 96.94 16 ALA B O 1
ATOM 1377 N N . GLU B 1 17 ? -2.295 20.281 -2.148 1 95.94 17 GLU B N 1
ATOM 1378 C CA . GLU B 1 17 ? -2.016 19.016 -2.809 1 95.94 17 GLU B CA 1
ATOM 1379 C C . GLU B 1 17 ? -2.762 18.906 -4.133 1 95.94 17 GLU B C 1
ATOM 1381 O O . GLU B 1 17 ? -2.223 18.391 -5.117 1 95.94 17 GLU B O 1
ATOM 1386 N N . LEU B 1 18 ? -3.977 19.391 -4.18 1 96.38 18 LEU B N 1
ATOM 1387 C CA . LEU B 1 18 ? -4.773 19.391 -5.398 1 96.38 18 LEU B CA 1
ATOM 1388 C C . LEU B 1 18 ? -4.074 20.172 -6.504 1 96.38 18 LEU B C 1
ATOM 1390 O O . LEU B 1 18 ? -4.152 19.797 -7.68 1 96.38 18 LEU B O 1
ATOM 1394 N N . ARG B 1 19 ? -3.352 21.141 -6.109 1 96.06 19 ARG B N 1
ATOM 1395 C CA . ARG B 1 19 ? -2.725 22.031 -7.078 1 96.06 19 ARG B CA 1
ATOM 1396 C C . ARG B 1 19 ? -1.333 21.531 -7.457 1 96.06 19 ARG B C 1
ATOM 1398 O O . ARG B 1 19 ? -0.695 22.078 -8.359 1 96.06 19 ARG B O 1
ATOM 1405 N N . ASP B 1 20 ? -0.852 20.562 -6.707 1 95.06 20 ASP B N 1
ATOM 1406 C CA . ASP B 1 20 ? 0.489 20.062 -6.977 1 95.06 20 ASP B CA 1
ATOM 1407 C C . ASP B 1 20 ? 0.494 19.141 -8.203 1 95.06 20 ASP B C 1
ATOM 1409 O O . ASP B 1 20 ? 0.384 17.922 -8.078 1 95.06 20 ASP B O 1
ATOM 1413 N N . THR B 1 21 ? 0.766 19.719 -9.43 1 94.38 21 THR B N 1
ATOM 1414 C CA . THR B 1 21 ? 0.806 18.938 -10.664 1 94.38 21 THR B CA 1
ATOM 1415 C C . THR B 1 21 ? 2.246 18.625 -11.055 1 94.38 21 THR B C 1
ATOM 1417 O O . THR B 1 21 ? 2.488 17.969 -12.07 1 94.38 21 THR B O 1
ATOM 1420 N N . LYS B 1 22 ? 3.137 19.109 -10.25 1 95.06 22 LYS B N 1
ATOM 1421 C CA . LYS B 1 22 ? 4.551 18.922 -10.555 1 95.06 22 LYS B CA 1
ATOM 1422 C C . LYS B 1 22 ? 5.016 17.531 -10.109 1 95.06 22 LYS B C 1
ATOM 1424 O O . LYS B 1 22 ? 5.832 16.891 -10.781 1 95.06 22 LYS B O 1
ATOM 1429 N N . TYR B 1 23 ? 4.527 17.109 -8.906 1 94.81 23 TYR B N 1
ATOM 1430 C CA . TYR B 1 23 ? 4.867 15.781 -8.406 1 94.81 23 TYR B CA 1
ATOM 1431 C C . TYR B 1 23 ? 4.184 14.688 -9.219 1 94.81 23 TYR B C 1
ATOM 1433 O O . TYR B 1 23 ? 2.955 14.672 -9.336 1 94.81 23 TYR B O 1
ATOM 1441 N N . LYS B 1 24 ? 4.945 13.812 -9.812 1 94.56 24 LYS B N 1
ATOM 1442 C CA . LYS B 1 24 ? 4.422 12.758 -10.672 1 94.56 24 LYS B CA 1
ATOM 1443 C C . LYS B 1 24 ? 4.68 11.383 -10.078 1 94.56 24 LYS B C 1
ATOM 1445 O O . LYS B 1 24 ? 4.773 10.391 -10.805 1 94.56 24 LYS B O 1
ATOM 1450 N N . GLY B 1 25 ? 4.812 11.344 -8.797 1 97.06 25 GLY B N 1
ATOM 1451 C CA . GLY B 1 25 ? 5.148 10.094 -8.133 1 97.06 25 GLY B CA 1
ATOM 1452 C C . GLY B 1 25 ? 3.971 9.148 -8.008 1 97.06 25 GLY B C 1
ATOM 1453 O O . GLY B 1 25 ? 2.959 9.312 -8.688 1 97.06 25 GLY B O 1
ATOM 1454 N N . PHE B 1 26 ? 4.066 8.133 -7.148 1 98.5 26 PHE B N 1
ATOM 1455 C CA . PHE B 1 26 ? 3.219 6.945 -7.109 1 98.5 26 PHE B CA 1
ATOM 1456 C C . PHE B 1 26 ? 1.769 7.324 -6.832 1 98.5 26 PHE B C 1
ATOM 1458 O O . PHE B 1 26 ? 1.448 7.816 -5.746 1 98.5 26 PHE B O 1
ATOM 1465 N N . SER B 1 27 ? 0.888 7.086 -7.793 1 96.62 27 SER B N 1
ATOM 1466 C CA . SER B 1 27 ? -0.567 7.207 -7.777 1 96.62 27 SER B CA 1
ATOM 1467 C C . SER B 1 27 ? -1.003 8.609 -7.367 1 96.62 27 SER B C 1
ATOM 1469 O O . SER B 1 27 ? -2.143 8.812 -6.945 1 96.62 27 SER B O 1
ATOM 1471 N N . HIS B 1 28 ? -0.119 9.602 -7.457 1 97.69 28 HIS B N 1
ATOM 1472 C CA . HIS B 1 28 ? -0.393 10.953 -6.98 1 97.69 28 HIS B CA 1
ATOM 1473 C C . HIS B 1 28 ? -1.561 11.578 -7.738 1 97.69 28 HIS B C 1
ATOM 1475 O O . HIS B 1 28 ? -2.5 12.094 -7.125 1 97.69 28 HIS B O 1
ATOM 1481 N N . ASP B 1 29 ? -1.533 11.484 -9.055 1 97 29 ASP B N 1
ATOM 1482 C CA . ASP B 1 29 ? -2.59 12.109 -9.844 1 97 29 ASP B CA 1
ATOM 1483 C C . ASP B 1 29 ? -3.949 11.484 -9.539 1 97 29 ASP B C 1
ATOM 1485 O O . ASP B 1 29 ? -4.957 12.188 -9.453 1 97 29 ASP B O 1
ATOM 1489 N N . LEU B 1 30 ? -3.951 10.211 -9.414 1 97.5 30 LEU B N 1
ATOM 1490 C CA . LEU B 1 30 ? -5.191 9.508 -9.109 1 97.5 30 LEU B CA 1
ATOM 1491 C C . LEU B 1 30 ? -5.762 9.953 -7.77 1 97.5 30 LEU B C 1
ATOM 1493 O O . LEU B 1 30 ? -6.941 10.297 -7.676 1 97.5 30 LEU B O 1
ATOM 1497 N N . PHE B 1 31 ? -4.922 9.992 -6.711 1 97.5 31 PHE B N 1
ATOM 1498 C CA . PHE B 1 31 ? -5.375 10.32 -5.363 1 97.5 31 PHE B CA 1
ATOM 1499 C C . PHE B 1 31 ? -5.742 11.797 -5.258 1 97.5 31 PHE B C 1
ATOM 1501 O O . PHE B 1 31 ? -6.785 12.141 -4.695 1 97.5 31 PHE B O 1
ATOM 1508 N N . ARG B 1 32 ? -4.949 12.625 -5.82 1 96.12 32 ARG B N 1
ATOM 1509 C CA . ARG B 1 32 ? -5.207 14.055 -5.707 1 96.12 32 ARG B CA 1
ATOM 1510 C C . ARG B 1 32 ? -6.539 14.43 -6.352 1 96.12 32 ARG B C 1
ATOM 1512 O O . ARG B 1 32 ? -7.238 15.32 -5.871 1 96.12 32 ARG B O 1
ATOM 1519 N N . SER B 1 33 ? -6.906 13.789 -7.395 1 95.94 33 SER B N 1
ATOM 1520 C CA . SER B 1 33 ? -8.109 14.148 -8.133 1 95.94 33 SER B CA 1
ATOM 1521 C C . SER B 1 33 ? -9.344 13.477 -7.547 1 95.94 33 SER B C 1
ATOM 1523 O O . SER B 1 33 ? -10.477 13.875 -7.832 1 95.94 33 SER B O 1
ATOM 1525 N N . SER B 1 34 ? -9.156 12.492 -6.688 1 98.25 34 SER B N 1
ATOM 1526 C CA . SER B 1 34 ? -10.312 11.656 -6.363 1 98.25 34 SER B CA 1
ATOM 1527 C C . SER B 1 34 ? -10.602 11.664 -4.867 1 98.25 34 SER B C 1
ATOM 1529 O O . SER B 1 34 ? -11.688 11.281 -4.434 1 98.25 34 SER B O 1
ATOM 1531 N N . VAL B 1 35 ? -9.609 11.984 -4.02 1 98.62 35 VAL B N 1
ATOM 1532 C CA . VAL B 1 35 ? -9.797 12.023 -2.574 1 98.62 35 VAL B CA 1
ATOM 1533 C C . VAL B 1 35 ? -10.227 13.422 -2.139 1 98.62 35 VAL B C 1
ATOM 1535 O O . VAL B 1 35 ? -9.539 14.406 -2.42 1 98.62 35 VAL B O 1
ATOM 1538 N N . ARG B 1 36 ? -11.312 13.531 -1.451 1 98.75 36 ARG B N 1
ATOM 1539 C CA . ARG B 1 36 ? -11.859 14.812 -1.013 1 98.75 36 ARG B CA 1
ATOM 1540 C C . ARG B 1 36 ? -11.633 15.023 0.48 1 98.75 36 ARG B C 1
ATOM 1542 O O . ARG B 1 36 ? -11.719 14.078 1.266 1 98.75 36 ARG B O 1
ATOM 1549 N N . TYR B 1 37 ? -11.359 16.281 0.811 1 98.81 37 TYR B N 1
ATOM 1550 C CA . TYR B 1 37 ? -11.234 16.609 2.223 1 98.81 37 TYR B CA 1
ATOM 1551 C C . TYR B 1 37 ? -12.586 16.562 2.922 1 98.81 37 TYR B C 1
ATOM 1553 O O . TYR B 1 37 ? -13.602 16.953 2.354 1 98.81 37 TYR B O 1
ATOM 1561 N N . ASP B 1 38 ? -12.641 16.047 4.125 1 98.75 38 ASP B N 1
ATOM 1562 C CA . ASP B 1 38 ? -13.891 15.93 4.867 1 98.75 38 ASP B CA 1
ATOM 1563 C C . ASP B 1 38 ? -13.875 16.812 6.113 1 98.75 38 ASP B C 1
ATOM 1565 O O . ASP B 1 38 ? -14.641 17.781 6.203 1 98.75 38 ASP B O 1
ATOM 1569 N N . SER B 1 39 ? -12.969 16.531 7.086 1 98.5 39 SER B N 1
ATOM 1570 C CA . SER B 1 39 ? -12.961 17.312 8.312 1 98.5 39 SER B CA 1
ATOM 1571 C C . SER B 1 39 ? -11.703 17.031 9.133 1 98.5 39 SER B C 1
ATOM 1573 O O . SER B 1 39 ? -10.977 16.078 8.859 1 98.5 39 SER B O 1
ATOM 1575 N N . ALA B 1 40 ? -11.492 17.906 10.055 1 98.69 40 ALA B N 1
ATOM 1576 C CA . ALA B 1 40 ? -10.422 17.719 11.023 1 98.69 40 ALA B CA 1
ATOM 1577 C C . ALA B 1 40 ? -10.805 18.281 12.391 1 98.69 40 ALA B C 1
ATOM 1579 O O . ALA B 1 40 ? -11.477 19.312 12.477 1 98.69 40 ALA B O 1
ATOM 1580 N N . THR B 1 41 ? -10.336 17.594 13.422 1 97.94 41 THR B N 1
ATOM 1581 C CA . THR B 1 41 ? -10.555 18.047 14.797 1 97.94 41 THR B CA 1
ATOM 1582 C C . THR B 1 41 ? -9.281 17.922 15.617 1 97.94 41 THR B C 1
ATOM 1584 O O . THR B 1 41 ? -8.539 16.938 15.477 1 97.94 41 THR B O 1
ATOM 1587 N N . LEU B 1 42 ? -8.906 18.906 16.406 1 96.56 42 LEU B N 1
ATOM 1588 C CA . LEU B 1 42 ? -7.742 18.906 17.281 1 96.56 42 LEU B CA 1
ATOM 1589 C C . LEU B 1 42 ? -8.125 18.406 18.672 1 96.56 42 LEU B C 1
ATOM 1591 O O . LEU B 1 42 ? -7.383 18.625 19.641 1 96.56 42 LEU B O 1
ATOM 1595 N N . GLY B 1 43 ? -9.047 17.688 18.875 1 90.56 43 GLY B N 1
ATOM 1596 C CA . GLY B 1 43 ? -9.422 17.094 20.156 1 90.56 43 GLY B CA 1
ATOM 1597 C C . GLY B 1 43 ? -8.5 15.969 20.594 1 90.56 43 GLY B C 1
ATOM 1598 O O . GLY B 1 43 ? -7.445 15.758 19.984 1 90.56 43 GLY B O 1
ATOM 1599 N N . LEU B 1 44 ? -8.734 15.508 21.859 1 88.75 44 LEU B N 1
ATOM 1600 C CA . LEU B 1 44 ? -8.062 14.305 22.344 1 88.75 44 LEU B CA 1
ATOM 1601 C C . LEU B 1 44 ? -8.945 13.078 22.141 1 88.75 44 LEU B C 1
ATOM 1603 O O . LEU B 1 44 ? -9.828 12.805 22.969 1 88.75 44 LEU B O 1
ATOM 1607 N N . PRO B 1 45 ? -8.828 12.406 20.859 1 94.94 45 PRO B N 1
ATOM 1608 C CA . PRO B 1 45 ? -7.652 12.461 19.984 1 94.94 45 PRO B CA 1
ATOM 1609 C C . PRO B 1 45 ? -7.828 13.422 18.812 1 94.94 45 PRO B C 1
ATOM 1611 O O . PRO B 1 45 ? -8.961 13.797 18.484 1 94.94 45 PRO B O 1
ATOM 1614 N N . VAL B 1 46 ? -6.68 13.805 18.203 1 98.44 46 VAL B N 1
ATOM 1615 C CA . VAL B 1 46 ? -6.691 14.539 16.938 1 98.44 46 VAL B CA 1
ATOM 1616 C C . VAL B 1 46 ? -7.188 13.625 15.82 1 98.44 46 VAL B C 1
ATOM 1618 O O . VAL B 1 46 ? -6.777 12.469 15.727 1 98.44 46 VAL B O 1
ATOM 1621 N N . LYS B 1 47 ? -8.07 14.18 14.984 1 98.75 47 LYS B N 1
ATOM 1622 C CA . LYS B 1 47 ? -8.625 13.391 13.891 1 98.75 47 LYS B CA 1
ATOM 1623 C C . LYS B 1 47 ? -8.672 14.203 12.594 1 98.75 47 LYS B C 1
ATOM 1625 O O . LYS B 1 47 ? -8.938 15.406 12.625 1 98.75 47 LYS B O 1
ATOM 1630 N N . VAL B 1 48 ? -8.43 13.539 11.477 1 98.88 48 VAL B N 1
ATOM 1631 C CA . VAL B 1 48 ? -8.633 14.062 10.133 1 98.88 48 VAL B CA 1
ATOM 1632 C C . VAL B 1 48 ? -9.336 13.016 9.273 1 98.88 48 VAL B C 1
ATOM 1634 O O . VAL B 1 48 ? -8.984 11.836 9.305 1 98.88 48 VAL B O 1
ATOM 1637 N N . SER B 1 49 ? -10.297 13.461 8.469 1 98.88 49 SER B N 1
ATOM 1638 C CA . SER B 1 49 ? -11.031 12.516 7.641 1 98.88 49 SER B CA 1
ATOM 1639 C C . SER B 1 49 ? -11.102 12.984 6.191 1 98.88 49 SER B C 1
ATOM 1641 O O . SER B 1 49 ? -11.039 14.188 5.922 1 98.88 49 SER B O 1
ATOM 1643 N N . PHE B 1 50 ? -11.195 12.062 5.309 1 98.94 50 PHE B N 1
ATOM 1644 C CA . PHE B 1 50 ? -11.32 12.25 3.869 1 98.94 50 PHE B CA 1
ATOM 1645 C C . PHE B 1 50 ? -12.406 11.344 3.299 1 98.94 50 PHE B C 1
ATOM 1647 O O . PHE B 1 50 ? -12.797 10.359 3.926 1 98.94 50 PHE B O 1
ATOM 1654 N N . LEU B 1 51 ? -12.875 11.688 2.131 1 98.94 51 LEU B N 1
ATOM 1655 C CA . LEU B 1 51 ? -13.883 10.898 1.426 1 98.94 51 LEU B CA 1
ATOM 1656 C C . LEU B 1 51 ? -13.367 10.469 0.056 1 98.94 51 LEU B C 1
ATOM 1658 O O . LEU B 1 51 ? -12.648 11.219 -0.605 1 98.94 51 LEU B O 1
ATOM 1662 N N . LEU B 1 52 ? -13.781 9.297 -0.321 1 98.88 52 LEU B N 1
ATOM 1663 C CA . LEU B 1 52 ? -13.414 8.742 -1.617 1 98.88 52 LEU B CA 1
ATOM 1664 C C . LEU B 1 52 ? -14.539 7.887 -2.182 1 98.88 52 LEU B C 1
ATOM 1666 O O . LEU B 1 52 ? -15.055 7 -1.497 1 98.88 52 LEU B O 1
ATOM 1670 N N . LYS B 1 53 ? -14.953 8.195 -3.381 1 98.88 53 LYS B N 1
ATOM 1671 C CA . LYS B 1 53 ? -15.766 7.246 -4.129 1 98.88 53 LYS B CA 1
ATOM 1672 C C . LYS B 1 53 ? -14.898 6.238 -4.871 1 98.88 53 LYS B C 1
ATOM 1674 O O . LYS B 1 53 ? -14.047 6.617 -5.68 1 98.88 53 LYS B O 1
ATOM 1679 N N . VAL B 1 54 ? -15.125 4.969 -4.602 1 98.81 54 VAL B N 1
ATOM 1680 C CA . VAL B 1 54 ? -14.32 3.924 -5.23 1 98.81 54 VAL B CA 1
ATOM 1681 C C . VAL B 1 54 ? -14.75 3.756 -6.688 1 98.81 54 VAL B C 1
ATOM 1683 O O . VAL B 1 54 ? -15.906 3.436 -6.969 1 98.81 54 VAL B O 1
ATOM 1686 N N . THR B 1 55 ? -13.859 4.035 -7.586 1 98.69 55 THR B N 1
ATOM 1687 C CA . THR B 1 55 ? -14.062 3.816 -9.016 1 98.69 55 THR B CA 1
ATOM 1688 C C . THR B 1 55 ? -13.078 2.775 -9.547 1 98.69 55 THR B C 1
ATOM 1690 O O . THR B 1 55 ? -12.25 2.252 -8.797 1 98.69 55 THR B O 1
ATOM 1693 N N . ASP B 1 56 ? -13.109 2.447 -10.773 1 98.19 56 ASP B N 1
ATOM 1694 C CA . ASP B 1 56 ? -12.391 1.323 -11.367 1 98.19 56 ASP B CA 1
ATOM 1695 C C . ASP B 1 56 ? -10.883 1.439 -11.133 1 98.19 56 ASP B C 1
ATOM 1697 O O . ASP B 1 56 ? -10.227 0.454 -10.789 1 98.19 56 ASP B O 1
ATOM 1701 N N . PRO B 1 57 ? -10.258 2.627 -11.234 1 98.5 57 PRO B N 1
ATOM 1702 C CA . PRO B 1 57 ? -8.805 2.717 -11.086 1 98.5 57 PRO B CA 1
ATOM 1703 C C . PRO B 1 57 ? -8.336 2.402 -9.672 1 98.5 57 PRO B C 1
ATOM 1705 O O . PRO B 1 57 ? -7.133 2.23 -9.438 1 98.5 57 PRO B O 1
ATOM 1708 N N . PHE B 1 58 ? -9.281 2.312 -8.703 1 98.81 58 PHE B N 1
ATOM 1709 C CA . PHE B 1 58 ? -8.938 2.004 -7.32 1 98.81 58 PHE B CA 1
ATOM 1710 C C . PHE B 1 58 ? -9.109 0.517 -7.039 1 98.81 58 PHE B C 1
ATOM 1712 O O . PHE B 1 58 ? -8.789 0.046 -5.945 1 98.81 58 PHE B O 1
ATOM 1719 N N . CYS B 1 59 ? -9.562 -0.24 -7.98 1 98.75 59 CYS B N 1
ATOM 1720 C CA . CYS B 1 59 ? -10.102 -1.565 -7.699 1 98.75 59 CYS B CA 1
ATOM 1721 C C . CYS B 1 59 ? -9.117 -2.654 -8.109 1 98.75 59 CYS B C 1
ATOM 1723 O O . CYS B 1 59 ? -8.219 -2.414 -8.922 1 98.75 59 CYS B O 1
ATOM 1725 N N . ASN B 1 60 ? -9.281 -3.803 -7.449 1 98 60 ASN B N 1
ATOM 1726 C CA . ASN B 1 60 ? -8.648 -5.031 -7.914 1 98 60 ASN B CA 1
ATOM 1727 C C . ASN B 1 60 ? -9.461 -5.703 -9.016 1 98 60 ASN B C 1
ATOM 1729 O O . ASN B 1 60 ? -10.43 -5.133 -9.508 1 98 60 ASN B O 1
ATOM 1733 N N . LYS B 1 61 ? -8.992 -6.867 -9.445 1 96.25 61 LYS B N 1
ATOM 1734 C CA . LYS B 1 61 ? -9.602 -7.551 -10.586 1 96.25 61 LYS B CA 1
ATOM 1735 C C . LYS B 1 61 ? -11.031 -7.969 -10.281 1 96.25 61 LYS B C 1
ATOM 1737 O O . LYS B 1 61 ? -11.828 -8.203 -11.195 1 96.25 61 LYS B O 1
ATOM 1742 N N . THR B 1 62 ? -11.383 -8.117 -8.984 1 96.25 62 THR B N 1
ATOM 1743 C CA . THR B 1 62 ? -12.727 -8.539 -8.602 1 96.25 62 THR B CA 1
ATOM 1744 C C . THR B 1 62 ? -13.602 -7.324 -8.297 1 96.25 62 THR B C 1
ATOM 1746 O O . THR B 1 62 ? -14.633 -7.457 -7.637 1 96.25 62 THR B O 1
ATOM 1749 N N . LYS B 1 63 ? -13.133 -6.078 -8.633 1 97.88 63 LYS B N 1
ATOM 1750 C CA . LYS B 1 63 ? -13.891 -4.836 -8.523 1 97.88 63 LYS B CA 1
ATOM 1751 C C . LYS B 1 63 ? -14.125 -4.461 -7.066 1 97.88 63 LYS B C 1
ATOM 1753 O O . LYS B 1 63 ? -15.195 -3.947 -6.719 1 97.88 63 LYS B O 1
ATOM 1758 N N . GLN B 1 64 ? -13.25 -4.812 -6.246 1 98.44 64 GLN B N 1
ATOM 1759 C CA . GLN B 1 64 ? -13.148 -4.328 -4.875 1 98.44 64 GLN B CA 1
ATOM 1760 C C . GLN B 1 64 ? -11.969 -3.365 -4.723 1 98.44 64 GLN B C 1
ATOM 1762 O O . GLN B 1 64 ? -11.016 -3.412 -5.504 1 98.44 64 GLN B O 1
ATOM 1767 N N . LEU B 1 65 ? -12.078 -2.508 -3.723 1 98.88 65 LEU B N 1
ATOM 1768 C CA . LEU B 1 65 ? -10.922 -1.682 -3.402 1 98.88 65 LEU B CA 1
ATOM 1769 C C . LEU B 1 65 ? -9.664 -2.537 -3.254 1 98.88 65 LEU B C 1
ATOM 1771 O O . LEU B 1 65 ? -9.633 -3.469 -2.447 1 98.88 65 LEU B O 1
ATOM 1775 N N . HIS B 1 66 ? -8.695 -2.275 -4.074 1 98.88 66 HIS B N 1
ATOM 1776 C CA . HIS B 1 66 ? -7.449 -3.031 -4.078 1 98.88 66 HIS B CA 1
ATOM 1777 C C . HIS B 1 66 ? -6.73 -2.92 -2.738 1 98.88 66 HIS B C 1
ATOM 1779 O O . HIS B 1 66 ? -6.668 -1.838 -2.15 1 98.88 66 HIS B O 1
ATOM 1785 N N . GLY B 1 67 ? -6.152 -3.973 -2.223 1 98.75 67 GLY B N 1
ATOM 1786 C CA . GLY B 1 67 ? -5.43 -3.949 -0.963 1 98.75 67 GLY B CA 1
ATOM 1787 C C . GLY B 1 67 ? -4.281 -2.955 -0.951 1 98.75 67 GLY B C 1
ATOM 1788 O O . GLY B 1 67 ? -4.098 -2.225 0.026 1 98.75 67 GLY B O 1
ATOM 1789 N N . GLY B 1 68 ? -3.496 -2.994 -2.027 1 98.75 68 GLY B N 1
ATOM 1790 C CA . GLY B 1 68 ? -2.434 -2.008 -2.164 1 98.75 68 GLY B CA 1
ATOM 1791 C C . GLY B 1 68 ? -2.945 -0.58 -2.178 1 98.75 68 GLY B C 1
ATOM 1792 O O . GLY B 1 68 ? -2.299 0.321 -1.638 1 98.75 68 GLY B O 1
ATOM 1793 N N . CYS B 1 69 ? -4.082 -0.363 -2.793 1 98.88 69 CYS B N 1
ATOM 1794 C CA . CYS B 1 69 ? -4.684 0.964 -2.836 1 98.88 69 CYS B CA 1
ATOM 1795 C C . CYS B 1 69 ? -5.094 1.423 -1.442 1 98.88 69 CYS B C 1
ATOM 1797 O O . CYS B 1 69 ? -4.789 2.545 -1.038 1 98.88 69 CYS B O 1
ATOM 1799 N N . ALA B 1 70 ? -5.812 0.547 -0.714 1 98.94 70 ALA B N 1
ATOM 1800 C CA . ALA B 1 70 ? -6.191 0.866 0.66 1 98.94 70 ALA B CA 1
ATOM 1801 C C . ALA B 1 70 ? -4.965 1.188 1.509 1 98.94 70 ALA B C 1
ATOM 1803 O O . ALA B 1 70 ? -4.977 2.146 2.287 1 98.94 70 ALA B O 1
ATOM 1804 N N . SER B 1 71 ? -3.904 0.393 1.368 1 98.94 71 SER B N 1
ATOM 1805 C CA . SER B 1 71 ? -2.662 0.63 2.098 1 98.94 71 SER B CA 1
ATOM 1806 C C . SER B 1 71 ? -2.064 1.987 1.745 1 98.94 71 SER B C 1
ATOM 1808 O O . SER B 1 71 ? -1.59 2.711 2.623 1 98.94 71 SER B O 1
ATOM 1810 N N . THR B 1 72 ? -2.09 2.314 0.479 1 98.88 72 THR B N 1
ATOM 1811 C CA . THR B 1 72 ? -1.553 3.592 0.027 1 98.88 72 THR B CA 1
ATOM 1812 C C . THR B 1 72 ? -2.391 4.75 0.562 1 98.88 72 THR B C 1
ATOM 1814 O O . THR B 1 72 ? -1.848 5.785 0.961 1 98.88 72 THR B O 1
ATOM 1817 N N . LEU B 1 73 ? -3.73 4.578 0.54 1 98.88 73 LEU B N 1
ATOM 1818 C CA . LEU B 1 73 ? -4.617 5.594 1.104 1 98.88 73 LEU B CA 1
ATOM 1819 C C . LEU B 1 73 ? -4.262 5.871 2.562 1 98.88 73 LEU B C 1
ATOM 1821 O O . LEU B 1 73 ? -4.145 7.031 2.967 1 98.88 73 LEU B O 1
ATOM 1825 N N . ILE B 1 74 ? -4.094 4.809 3.318 1 98.94 74 ILE B N 1
ATOM 1826 C CA . ILE B 1 74 ? -3.732 4.938 4.727 1 98.94 74 ILE B CA 1
ATOM 1827 C C . ILE B 1 74 ? -2.387 5.648 4.848 1 98.94 74 ILE B C 1
ATOM 1829 O O . ILE B 1 74 ? -2.244 6.59 5.633 1 98.94 74 ILE B O 1
ATOM 1833 N N . ASP B 1 75 ? -1.41 5.246 4.074 1 98.94 75 ASP B N 1
ATOM 1834 C CA . ASP B 1 75 ? -0.077 5.84 4.07 1 98.94 75 ASP B CA 1
ATOM 1835 C C . ASP B 1 75 ? -0.147 7.348 3.824 1 98.94 75 ASP B C 1
ATOM 1837 O O . ASP B 1 75 ? 0.381 8.133 4.613 1 98.94 75 ASP B O 1
ATOM 1841 N N . VAL B 1 76 ? -0.87 7.762 2.814 1 98.62 76 VAL B N 1
ATOM 1842 C CA . VAL B 1 76 ? -0.844 9.148 2.359 1 98.62 76 VAL B CA 1
ATOM 1843 C C . VAL B 1 76 ? -1.684 10.016 3.295 1 98.62 76 VAL B C 1
ATOM 1845 O O . VAL B 1 76 ? -1.273 11.117 3.664 1 98.62 76 VAL B O 1
ATOM 1848 N N . THR B 1 77 ? -2.816 9.539 3.73 1 98.81 77 THR B N 1
ATOM 1849 C CA . THR B 1 77 ? -3.707 10.398 4.512 1 98.81 77 THR B CA 1
ATOM 1850 C C . THR B 1 77 ? -3.217 10.516 5.949 1 98.81 77 THR B C 1
ATOM 1852 O O . THR B 1 77 ? -3.371 11.57 6.574 1 98.81 77 THR B O 1
ATOM 1855 N N . SER B 1 78 ? -2.664 9.43 6.508 1 98.81 78 SER B N 1
ATOM 1856 C CA . SER B 1 78 ? -2.08 9.523 7.84 1 98.81 78 SER B CA 1
ATOM 1857 C C . SER B 1 78 ? -0.87 10.453 7.848 1 98.81 78 SER B C 1
ATOM 1859 O O . SER B 1 78 ? -0.647 11.18 8.82 1 98.81 78 SER B O 1
ATOM 1861 N N . THR B 1 79 ? -0.06 10.398 6.805 1 98.56 79 THR B N 1
ATOM 1862 C CA . THR B 1 79 ? 1.035 11.352 6.664 1 98.56 79 THR B CA 1
ATOM 1863 C C . THR B 1 79 ? 0.506 12.781 6.605 1 98.56 79 THR B C 1
ATOM 1865 O O . THR B 1 79 ? 1.098 13.688 7.188 1 98.56 79 THR B O 1
ATOM 1868 N N . GLY B 1 80 ? -0.593 12.992 5.914 1 98.12 80 GLY B N 1
ATOM 1869 C CA . GLY B 1 80 ? -1.226 14.297 5.871 1 98.12 80 GLY B CA 1
ATOM 1870 C C . GLY B 1 80 ? -1.573 14.844 7.242 1 98.12 80 GLY B C 1
ATOM 1871 O O . GLY B 1 80 ? -1.403 16.031 7.508 1 98.12 80 GLY B O 1
ATOM 1872 N N . LEU B 1 81 ? -2.145 13.984 8.07 1 98.62 81 LEU B N 1
ATOM 1873 C CA . LEU B 1 81 ? -2.449 14.391 9.438 1 98.62 81 LEU B CA 1
ATOM 1874 C C . LEU B 1 81 ? -1.199 14.914 10.141 1 98.62 81 LEU B C 1
ATOM 1876 O O . LEU B 1 81 ? -1.238 15.969 10.781 1 98.62 81 LEU B O 1
ATOM 1880 N N . LEU B 1 82 ? -0.082 14.242 10.008 1 98.44 82 LEU B N 1
ATOM 1881 C CA . LEU B 1 82 ? 1.159 14.664 10.648 1 98.44 82 LEU B CA 1
ATOM 1882 C C . LEU B 1 82 ? 1.644 15.992 10.07 1 98.44 82 LEU B C 1
ATOM 1884 O O . LEU B 1 82 ? 2.156 16.844 10.805 1 98.44 82 LEU B O 1
ATOM 1888 N N . ILE B 1 83 ? 1.515 16.125 8.766 1 97.88 83 ILE B N 1
ATOM 1889 C CA . ILE B 1 83 ? 1.901 17.391 8.133 1 97.88 83 ILE B CA 1
ATOM 1890 C C . ILE B 1 83 ? 1.082 18.531 8.719 1 97.88 83 ILE B C 1
ATOM 1892 O O . ILE B 1 83 ? 1.609 19.625 8.969 1 97.88 83 ILE B O 1
ATOM 1896 N N . GLY B 1 84 ? -0.178 18.312 8.906 1 97.75 84 GLY B N 1
ATOM 1897 C CA . GLY B 1 84 ? -1.036 19.328 9.5 1 97.75 84 GLY B CA 1
ATOM 1898 C C . GLY B 1 84 ? -0.589 19.766 10.883 1 97.75 84 GLY B C 1
ATOM 1899 O O . GLY B 1 84 ? -0.811 20.906 11.289 1 97.75 84 GLY B O 1
ATOM 1900 N N . LEU B 1 85 ? 0.038 18.875 11.617 1 97.44 85 LEU B N 1
ATOM 1901 C CA . LEU B 1 85 ? 0.463 19.141 12.984 1 97.44 85 LEU B CA 1
ATOM 1902 C C . LEU B 1 85 ? 1.931 19.547 13.031 1 97.44 85 LEU B C 1
ATOM 1904 O O . LEU B 1 85 ? 2.473 19.812 14.102 1 97.44 85 LEU B O 1
ATOM 1908 N N . SER B 1 86 ? 2.531 19.641 11.938 1 96.94 86 SER B N 1
ATOM 1909 C CA . SER B 1 86 ? 3.986 19.734 11.883 1 96.94 86 SER B CA 1
ATOM 1910 C C . SER B 1 86 ? 4.457 21.156 12.195 1 96.94 86 SER B C 1
ATOM 1912 O O . SER B 1 86 ? 3.67 22.109 12.133 1 96.94 86 SER B O 1
ATOM 1914 N N . ARG B 1 87 ? 5.652 21.25 12.555 1 95.44 87 ARG B N 1
ATOM 1915 C CA . ARG B 1 87 ? 6.441 22.469 12.727 1 95.44 87 ARG B CA 1
ATOM 1916 C C . ARG B 1 87 ? 7.926 22.203 12.508 1 95.44 87 ARG B C 1
ATOM 1918 O O . ARG B 1 87 ? 8.344 21.047 12.422 1 95.44 87 ARG B O 1
ATOM 1925 N N . PRO B 1 88 ? 8.672 23.219 12.273 1 94.38 88 PRO B N 1
ATOM 1926 C CA . PRO B 1 88 ? 10.102 22.953 12.109 1 94.38 88 PRO B CA 1
ATOM 1927 C C . PRO B 1 88 ? 10.656 22.031 13.188 1 94.38 88 PRO B C 1
ATOM 1929 O O . PRO B 1 88 ? 10.445 22.266 14.383 1 94.38 88 PRO B O 1
ATOM 1932 N N . GLY B 1 89 ? 11.281 20.922 12.789 1 94.88 89 GLY B N 1
ATOM 1933 C CA . GLY B 1 89 ? 11.883 19.969 13.711 1 94.88 89 GLY B CA 1
ATOM 1934 C C . GLY B 1 89 ? 10.93 18.875 14.133 1 94.88 89 GLY B C 1
ATOM 1935 O O . GLY B 1 89 ? 11.32 17.938 14.82 1 94.88 89 GLY B O 1
ATOM 1936 N N . PHE B 1 90 ? 9.711 19.078 13.828 1 96.88 90 PHE B N 1
ATOM 1937 C CA . PHE B 1 90 ? 8.672 18.125 14.219 1 96.88 90 PHE B CA 1
ATOM 1938 C C . PHE B 1 90 ? 7.844 17.703 13.008 1 96.88 90 PHE B C 1
ATOM 1940 O O . PHE B 1 90 ? 6.805 18.312 12.719 1 96.88 90 PHE B O 1
ATOM 1947 N N . PHE B 1 91 ? 8.297 16.672 12.281 1 97.25 91 PHE B N 1
ATOM 1948 C CA . PHE B 1 91 ? 7.645 16.031 11.148 1 97.25 91 PHE B CA 1
ATOM 1949 C C . PHE B 1 91 ? 7.348 17.031 10.047 1 97.25 91 PHE B C 1
ATOM 1951 O O . PHE B 1 91 ? 6.336 16.922 9.352 1 97.25 91 PHE B O 1
ATOM 1958 N N . SER B 1 92 ? 8.172 18.047 9.844 1 95 92 SER B N 1
ATOM 1959 C CA . SER B 1 92 ? 7.977 19.062 8.812 1 95 92 SER B CA 1
ATOM 1960 C C . SER B 1 92 ? 8.031 18.453 7.4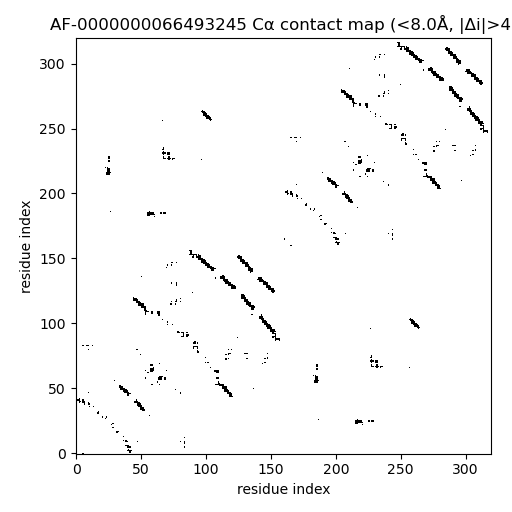18 1 95 92 SER B C 1
ATOM 1962 O O . SER B 1 92 ? 7.43 18.984 6.48 1 95 92 SER B O 1
ATOM 1964 N N . HIS B 1 93 ? 8.672 17.312 7.289 1 91.75 93 HIS B N 1
ATOM 1965 C CA . HIS B 1 93 ? 8.734 16.609 6.008 1 91.75 93 HIS B CA 1
ATOM 1966 C C . HIS B 1 93 ? 7.809 15.398 5.988 1 91.75 93 HIS B C 1
ATOM 1968 O O . HIS B 1 93 ? 7.934 14.531 5.121 1 91.75 93 HIS B O 1
ATOM 1974 N N . GLY B 1 94 ? 6.953 15.297 7.043 1 95.31 94 GLY B N 1
ATOM 1975 C CA . GLY B 1 94 ? 5.961 14.234 7.105 1 95.31 94 GLY B CA 1
ATOM 1976 C C . GLY B 1 94 ? 6.504 12.945 7.688 1 95.31 94 GLY B C 1
ATOM 1977 O O . GLY B 1 94 ? 5.742 12.023 7.984 1 95.31 94 GLY B O 1
ATOM 1978 N N . GLY B 1 95 ? 7.871 12.875 7.793 1 97.31 95 GLY B N 1
ATOM 1979 C CA . GLY B 1 95 ? 8.484 11.648 8.281 1 97.31 95 GLY B CA 1
ATOM 1980 C C . GLY B 1 95 ? 8.555 10.555 7.234 1 97.31 95 GLY B C 1
ATOM 1981 O O . GLY B 1 95 ? 8.141 10.758 6.09 1 97.31 95 GLY B O 1
ATOM 1982 N N . VAL B 1 96 ? 9.148 9.422 7.645 1 98.06 96 VAL B N 1
ATOM 1983 C CA . VAL B 1 96 ? 9.203 8.242 6.789 1 98.06 96 VAL B CA 1
ATOM 1984 C C . VAL B 1 96 ? 8.555 7.059 7.496 1 98.06 96 VAL B C 1
ATOM 1986 O O . VAL B 1 96 ? 8.547 6.988 8.727 1 98.06 96 VAL B O 1
ATOM 1989 N N . THR B 1 97 ? 7.957 6.223 6.723 1 98.75 97 THR B N 1
ATOM 1990 C CA . THR B 1 97 ? 7.258 5.066 7.266 1 98.75 97 THR B CA 1
ATOM 1991 C C . THR B 1 97 ? 8.242 4.086 7.895 1 98.75 97 THR B C 1
ATOM 1993 O O . THR B 1 97 ? 9.234 3.703 7.266 1 98.75 97 THR B O 1
ATOM 1996 N N . ARG B 1 98 ? 7.965 3.756 9.094 1 98.75 98 ARG B N 1
ATOM 1997 C CA . ARG B 1 98 ? 8.688 2.664 9.734 1 98.75 98 ARG B CA 1
ATOM 1998 C C . ARG B 1 98 ? 7.941 1.346 9.586 1 98.75 98 ARG B C 1
ATOM 2000 O O . ARG B 1 98 ? 8.539 0.321 9.25 1 98.75 98 ARG B O 1
ATOM 2007 N N . THR B 1 99 ? 6.715 1.373 9.953 1 98.94 99 THR B N 1
ATOM 2008 C CA . THR B 1 99 ? 5.859 0.208 9.758 1 98.94 99 THR B CA 1
ATOM 2009 C C . THR B 1 99 ? 4.473 0.63 9.281 1 98.94 99 THR B C 1
ATOM 2011 O O . THR B 1 99 ? 3.988 1.706 9.641 1 98.94 99 THR B O 1
ATOM 2014 N N . LEU B 1 100 ? 3.891 -0.099 8.461 1 98.94 100 LEU B N 1
ATOM 2015 C CA . LEU B 1 100 ? 2.5 -0.013 8.023 1 98.94 100 LEU B CA 1
ATOM 2016 C C . LEU B 1 100 ? 1.804 -1.363 8.156 1 98.94 100 LEU B C 1
ATOM 2018 O O . LEU B 1 100 ? 2.164 -2.324 7.473 1 98.94 100 LEU B O 1
ATOM 2022 N N . HIS B 1 101 ? 0.882 -1.425 9.102 1 98.94 101 HIS B N 1
ATOM 2023 C CA . HIS B 1 101 ? 0.109 -2.635 9.352 1 98.94 101 HIS B CA 1
ATOM 2024 C C . HIS B 1 101 ? -1.364 -2.43 9.016 1 98.94 101 HIS B C 1
ATOM 2026 O O . HIS B 1 101 ? -2.027 -1.572 9.602 1 98.94 101 HIS B O 1
ATOM 2032 N N . VAL B 1 102 ? -1.888 -3.234 8.109 1 98.94 102 VAL B N 1
ATOM 2033 C CA . VAL B 1 102 ? -3.252 -3.047 7.629 1 98.94 102 VAL B CA 1
ATOM 2034 C C . VAL B 1 102 ? -4.035 -4.352 7.77 1 98.94 102 VAL B C 1
ATOM 2036 O O . VAL B 1 102 ? -3.529 -5.422 7.434 1 98.94 102 VAL B O 1
ATOM 2039 N N . LYS B 1 103 ? -5.195 -4.281 8.328 1 98.94 103 LYS B N 1
ATOM 2040 C CA . LYS B 1 103 ? -6.141 -5.395 8.406 1 98.94 103 LYS B CA 1
ATOM 2041 C C . LYS B 1 103 ? -7.379 -5.129 7.555 1 98.94 103 LYS B C 1
ATOM 2043 O O . LYS B 1 103 ? -7.969 -4.047 7.625 1 98.94 103 LYS B O 1
ATOM 2048 N N . PHE B 1 104 ? -7.699 -6.09 6.785 1 98.94 104 PHE B N 1
ATOM 2049 C CA . PHE B 1 104 ? -8.828 -5.988 5.871 1 98.94 104 PHE B CA 1
ATOM 2050 C C . PHE B 1 104 ? -10.008 -6.809 6.379 1 98.94 104 PHE B C 1
ATOM 2052 O O . PHE B 1 104 ? -9.945 -8.039 6.414 1 98.94 104 PHE B O 1
ATOM 2059 N N . LEU B 1 105 ? -11.078 -6.145 6.703 1 98.88 105 LEU B N 1
ATOM 2060 C CA . LEU B 1 105 ? -12.172 -6.766 7.449 1 98.88 105 LEU B CA 1
ATOM 2061 C C . LEU B 1 105 ? -13.359 -7.043 6.535 1 98.88 105 LEU B C 1
ATOM 2063 O O . LEU B 1 105 ? -14.023 -8.07 6.676 1 98.88 105 LEU B O 1
ATOM 2067 N N . ARG B 1 106 ? -13.68 -6.113 5.664 1 98.56 106 ARG B N 1
ATOM 2068 C CA . ARG B 1 106 ? -14.805 -6.211 4.738 1 98.56 106 ARG B CA 1
ATOM 2069 C C . ARG B 1 106 ? -14.43 -5.668 3.363 1 98.56 106 ARG B C 1
ATOM 2071 O O . ARG B 1 106 ? -13.672 -4.707 3.254 1 98.56 106 ARG B O 1
ATOM 2078 N N . PRO B 1 107 ? -14.945 -6.297 2.334 1 98.31 107 PRO B N 1
ATOM 2079 C CA . PRO B 1 107 ? -14.68 -5.75 1.004 1 98.31 107 PRO B CA 1
ATOM 2080 C C . PRO B 1 107 ? -15.32 -4.379 0.789 1 98.31 107 PRO B C 1
ATOM 2082 O O . PRO B 1 107 ? -16.281 -4.027 1.486 1 98.31 107 PRO B O 1
ATOM 2085 N N . VAL B 1 108 ? -14.766 -3.561 -0.05 1 98.81 108 VAL B N 1
ATOM 2086 C CA . VAL B 1 108 ? -15.312 -2.275 -0.48 1 98.81 108 VAL B CA 1
ATOM 2087 C C . VAL B 1 108 ? -15.539 -2.291 -1.989 1 98.81 108 VAL B C 1
ATOM 2089 O O . VAL B 1 108 ? -14.617 -2.035 -2.768 1 98.81 108 VAL B O 1
ATOM 2092 N N . PRO B 1 109 ? -16.734 -2.51 -2.445 1 98.69 109 PRO B N 1
ATOM 2093 C CA . PRO B 1 109 ? -16.984 -2.67 -3.877 1 98.69 109 PRO B CA 1
ATOM 2094 C C . PRO B 1 109 ? -16.906 -1.351 -4.641 1 98.69 109 PRO B C 1
ATOM 2096 O O . PRO B 1 109 ? -17.141 -0.284 -4.066 1 98.69 109 PRO B O 1
ATOM 2099 N N . VAL B 1 110 ? -16.641 -1.48 -5.918 1 98.75 110 VAL B N 1
ATOM 2100 C CA . VAL B 1 110 ? -16.672 -0.337 -6.824 1 98.75 110 VAL B CA 1
ATOM 2101 C C . VAL B 1 110 ? -18.016 0.383 -6.691 1 98.75 110 VAL B C 1
ATOM 2103 O O . VAL B 1 110 ? -19.047 -0.253 -6.48 1 98.75 110 VAL B O 1
ATOM 2106 N N . GLY B 1 111 ? -17.938 1.685 -6.762 1 98.69 111 GLY B N 1
ATOM 2107 C CA . GLY B 1 111 ? -19.141 2.498 -6.652 1 98.69 111 GLY B CA 1
ATOM 2108 C C . GLY B 1 111 ? -19.422 2.971 -5.234 1 98.69 111 GLY B C 1
ATOM 2109 O O . GLY B 1 111 ? -20.172 3.922 -5.023 1 98.69 111 GLY B O 1
ATOM 2110 N N . MET B 1 112 ? -18.875 2.365 -4.238 1 98.62 112 MET B N 1
ATOM 2111 C CA . MET B 1 112 ? -19.094 2.707 -2.836 1 98.62 112 MET B CA 1
ATOM 2112 C C . MET B 1 112 ? -18.281 3.938 -2.443 1 98.62 112 MET B C 1
ATOM 2114 O O . MET B 1 112 ? -17.141 4.102 -2.879 1 98.62 112 MET B O 1
ATOM 2118 N N . GLU B 1 113 ? -18.938 4.785 -1.691 1 98.88 113 GLU B N 1
ATOM 2119 C CA . GLU B 1 113 ? -18.188 5.871 -1.064 1 98.88 113 GLU B CA 1
ATOM 2120 C C . GLU B 1 113 ? -17.688 5.473 0.323 1 98.88 113 GLU B C 1
ATOM 2122 O O . GLU B 1 113 ? -18.438 4.871 1.103 1 98.88 113 GLU B O 1
ATOM 2127 N N . VAL B 1 114 ? -16.438 5.832 0.622 1 98.94 114 VAL B N 1
ATOM 2128 C CA . VAL B 1 114 ? -15.867 5.504 1.926 1 98.94 114 VAL B CA 1
ATOM 2129 C C . VAL B 1 114 ? -15.305 6.766 2.576 1 98.94 114 VAL B C 1
ATOM 2131 O O . VAL B 1 114 ? -15.023 7.754 1.892 1 98.94 114 VAL B O 1
ATOM 2134 N N . ARG B 1 115 ? -15.234 6.723 3.881 1 98.94 115 ARG B N 1
ATOM 2135 C CA . ARG B 1 115 ? -14.547 7.723 4.691 1 98.94 115 ARG B CA 1
ATOM 2136 C C . ARG B 1 115 ? -13.258 7.156 5.273 1 98.94 115 ARG B C 1
ATOM 2138 O O . ARG B 1 115 ? -13.25 6.055 5.832 1 98.94 115 ARG B O 1
ATOM 2145 N N . VAL B 1 116 ? -12.188 7.793 5.035 1 98.94 116 VAL B N 1
ATOM 2146 C CA . VAL B 1 116 ? -10.891 7.465 5.617 1 98.94 116 VAL B CA 1
ATOM 2147 C C . VAL B 1 116 ? -10.641 8.336 6.844 1 98.94 116 VAL B C 1
ATOM 2149 O O . VAL B 1 116 ? -10.43 9.547 6.723 1 98.94 116 VAL B O 1
ATOM 2152 N N . VAL B 1 117 ? -10.609 7.719 8 1 98.94 117 VAL B N 1
ATOM 2153 C CA . VAL B 1 117 ? -10.484 8.453 9.25 1 98.94 117 VAL B CA 1
ATOM 2154 C C . VAL B 1 117 ? -9.125 8.172 9.891 1 98.94 117 VAL B C 1
ATOM 2156 O O . VAL B 1 117 ? -8.805 7.023 10.203 1 98.94 117 VAL B O 1
ATOM 2159 N N . ASN B 1 118 ? -8.359 9.219 10.039 1 98.94 118 ASN B N 1
ATOM 2160 C CA . ASN B 1 118 ? -7.051 9.125 10.688 1 98.94 118 ASN B CA 1
ATOM 2161 C C . ASN B 1 118 ? -7.082 9.703 12.102 1 98.94 118 ASN B C 1
ATOM 2163 O O . ASN B 1 118 ? -7.574 10.812 12.312 1 98.94 118 ASN B O 1
ATOM 2167 N N . GLU B 1 119 ? -6.523 8.953 13.008 1 98.88 119 GLU B N 1
ATOM 2168 C CA . GLU B 1 119 ? -6.426 9.367 14.406 1 98.88 119 GLU B CA 1
ATOM 2169 C C . GLU B 1 119 ? -4.98 9.336 14.891 1 98.88 119 GLU B C 1
ATOM 2171 O O . GLU B 1 119 ? -4.301 8.312 14.766 1 98.88 119 GLU B O 1
ATOM 2176 N N . LEU B 1 120 ? -4.57 10.453 15.477 1 98.81 120 LEU B N 1
ATOM 2177 C CA . LEU B 1 120 ? -3.25 10.461 16.094 1 98.81 120 LEU B CA 1
ATOM 2178 C C . LEU B 1 120 ? -3.271 9.734 17.438 1 98.81 120 LEU B C 1
ATOM 2180 O O . LEU B 1 120 ? -3.953 10.164 18.375 1 98.81 120 LEU B O 1
ATOM 2184 N N . VAL B 1 121 ? -2.559 8.68 17.531 1 98.69 121 VAL B N 1
ATOM 2185 C CA . VAL B 1 121 ? -2.445 7.969 18.797 1 98.69 121 VAL B CA 1
ATOM 2186 C C . VAL B 1 121 ? -1.388 8.633 19.672 1 98.69 121 VAL B C 1
ATOM 2188 O O . VAL B 1 121 ? -1.627 8.898 20.844 1 98.69 121 VAL B O 1
ATOM 2191 N N . HIS B 1 122 ? -0.241 8.922 19 1 98.06 122 HIS B N 1
ATOM 2192 C CA . HIS B 1 122 ? 0.865 9.547 19.719 1 98.06 122 HIS B CA 1
ATOM 2193 C C . HIS B 1 122 ? 1.901 10.109 18.75 1 98.06 122 HIS B C 1
ATOM 2195 O O . HIS B 1 122 ? 2.154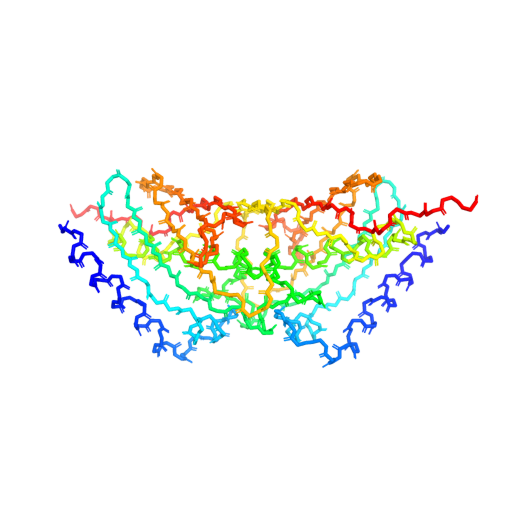 9.523 17.703 1 98.06 122 HIS B O 1
ATOM 2201 N N . ALA B 1 123 ? 2.451 11.211 19.094 1 97.56 123 ALA B N 1
ATOM 2202 C CA . ALA B 1 123 ? 3.602 11.758 18.391 1 97.56 123 ALA B CA 1
ATOM 2203 C C . ALA B 1 123 ? 4.617 12.359 19.344 1 97.56 123 ALA B C 1
ATOM 2205 O O . ALA B 1 123 ? 4.305 13.297 20.078 1 97.56 123 ALA B O 1
ATOM 2206 N N . GLY B 1 124 ? 5.754 11.766 19.344 1 96.94 124 GLY B N 1
ATOM 2207 C CA . GLY B 1 124 ? 6.883 12.344 20.047 1 96.94 124 GLY B CA 1
ATOM 2208 C C . GLY B 1 124 ? 7.914 12.969 19.141 1 96.94 124 GLY B C 1
ATOM 2209 O O . GLY B 1 124 ? 7.617 13.273 17.969 1 96.94 124 GLY B O 1
ATOM 2210 N N . LYS B 1 125 ? 9.07 13.203 19.672 1 95.31 125 LYS B N 1
ATOM 2211 C CA . LYS B 1 125 ? 10.117 13.875 18.891 1 95.31 125 LYS B CA 1
ATOM 2212 C C . LYS B 1 125 ? 10.57 13.016 17.719 1 95.31 125 LYS B C 1
ATOM 2214 O O . LYS B 1 125 ? 10.859 13.539 16.641 1 95.31 125 LYS B O 1
ATOM 2219 N N . ARG B 1 126 ? 10.539 11.734 17.891 1 97 126 ARG B N 1
ATOM 2220 C CA . ARG B 1 126 ? 11.164 10.867 16.891 1 97 126 ARG B CA 1
ATOM 2221 C C . ARG B 1 126 ? 10.125 9.969 16.219 1 97 126 ARG B C 1
ATOM 2223 O O . ARG B 1 126 ? 10.234 9.664 15.031 1 97 126 ARG B O 1
ATOM 2230 N N . LEU B 1 127 ? 9.156 9.547 17.031 1 98.44 127 LEU B N 1
ATOM 2231 C CA . LEU B 1 127 ? 8.227 8.539 16.547 1 98.44 127 LEU B CA 1
ATOM 2232 C C . LEU B 1 127 ? 6.789 9.047 16.609 1 98.44 127 LEU B C 1
ATOM 2234 O O . LEU B 1 127 ? 6.438 9.797 17.516 1 98.44 127 LEU B O 1
ATOM 2238 N N . ALA B 1 128 ? 6.008 8.641 15.68 1 98.81 128 ALA B N 1
ATOM 2239 C CA . ALA B 1 128 ? 4.566 8.883 15.711 1 98.81 128 ALA B CA 1
ATOM 2240 C C . ALA B 1 128 ? 3.793 7.641 15.281 1 98.81 128 ALA B C 1
ATOM 2242 O O . ALA B 1 128 ? 4.266 6.863 14.453 1 98.81 128 ALA B O 1
ATOM 2243 N N . LEU B 1 129 ? 2.627 7.449 15.883 1 98.88 129 LEU B N 1
ATOM 2244 C CA . LEU B 1 129 ? 1.69 6.398 15.508 1 98.88 129 LEU B CA 1
ATOM 2245 C C . LEU B 1 129 ? 0.336 6.988 15.125 1 98.88 129 LEU B C 1
ATOM 2247 O O . LEU B 1 129 ? -0.279 7.707 15.914 1 98.88 129 LEU B O 1
ATOM 2251 N N . VAL B 1 130 ? -0.085 6.734 13.938 1 98.94 130 VAL B N 1
ATOM 2252 C CA . VAL B 1 130 ? -1.422 7.102 13.484 1 98.94 130 VAL B CA 1
ATOM 2253 C C . VAL B 1 130 ? -2.234 5.836 13.203 1 98.94 130 VAL B C 1
ATOM 2255 O O . VAL B 1 130 ? -1.742 4.902 12.562 1 98.94 130 VAL B O 1
ATOM 2258 N N . ARG B 1 131 ? -3.426 5.812 13.727 1 98.94 131 ARG B N 1
ATOM 2259 C CA . ARG B 1 131 ? -4.383 4.766 13.383 1 98.94 131 ARG B CA 1
ATOM 2260 C C . ARG B 1 131 ? -5.391 5.262 12.352 1 98.94 131 ARG B C 1
ATOM 2262 O O . ARG B 1 131 ? -5.883 6.387 12.445 1 98.94 131 ARG B O 1
ATOM 2269 N N . THR B 1 132 ? -5.668 4.465 11.375 1 98.94 132 THR B N 1
ATOM 2270 C CA . THR B 1 132 ? -6.578 4.84 10.297 1 98.94 132 THR B CA 1
ATOM 2271 C C . THR B 1 132 ? -7.668 3.787 10.125 1 98.94 132 THR B C 1
ATOM 2273 O O . THR B 1 132 ? -7.395 2.588 10.164 1 98.94 132 THR B O 1
ATOM 2276 N N . GLU B 1 133 ? -8.836 4.25 9.938 1 99 133 GLU B N 1
ATOM 2277 C CA . GLU B 1 133 ? -9.977 3.41 9.578 1 99 133 GLU B CA 1
ATOM 2278 C C . GLU B 1 133 ? -10.562 3.824 8.234 1 99 133 GLU B C 1
ATOM 2280 O O . GLU B 1 133 ? -10.68 5.016 7.945 1 99 133 GLU B O 1
ATOM 2285 N N . ILE B 1 134 ? -10.859 2.852 7.414 1 99 134 ILE B N 1
ATOM 2286 C CA . ILE B 1 134 ? -11.695 3.066 6.234 1 99 134 ILE B CA 1
ATOM 2287 C C . ILE B 1 134 ? -13.086 2.488 6.48 1 99 134 ILE B C 1
ATOM 2289 O O . ILE B 1 134 ? -13.234 1.29 6.734 1 99 134 ILE B O 1
ATOM 2293 N N . ARG B 1 135 ? -14.047 3.35 6.414 1 98.94 135 ARG B N 1
ATOM 2294 C CA . ARG B 1 135 ? -15.438 3 6.703 1 98.94 135 ARG B CA 1
ATOM 2295 C C . ARG B 1 135 ? -16.344 3.332 5.523 1 98.94 135 ARG B C 1
ATOM 2297 O O . ARG B 1 135 ? -16.109 4.312 4.812 1 98.94 135 ARG B O 1
ATOM 2304 N N . ARG B 1 136 ? -17.375 2.529 5.398 1 98.81 136 ARG B N 1
ATOM 2305 C CA . ARG B 1 136 ? -18.406 2.934 4.453 1 98.81 136 ARG B CA 1
ATOM 2306 C C . ARG B 1 136 ? -19.031 4.27 4.852 1 98.81 136 ARG B C 1
ATOM 2308 O O . ARG B 1 136 ? -19.344 4.492 6.023 1 98.81 136 ARG B O 1
ATOM 2315 N N . ALA B 1 137 ? -19.281 5.074 3.875 1 98.62 137 ALA B N 1
ATOM 2316 C CA . ALA B 1 137 ? -19.828 6.395 4.176 1 98.62 137 ALA B CA 1
ATOM 2317 C C . ALA B 1 137 ? -21.312 6.312 4.508 1 98.62 137 ALA B C 1
ATOM 2319 O O . ALA B 1 137 ? -21.828 7.102 5.305 1 98.62 137 ALA B O 1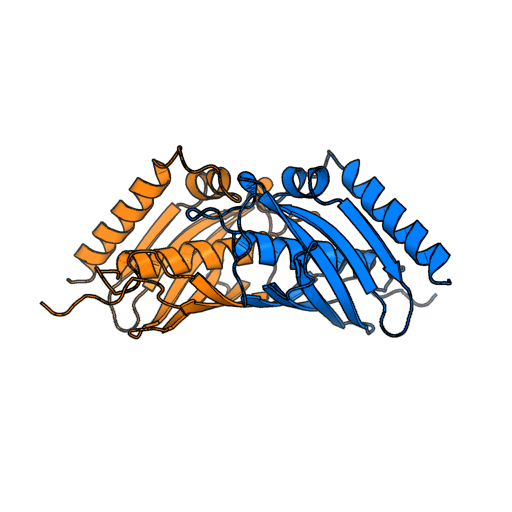
ATOM 2320 N N . ASP B 1 138 ? -21.969 5.398 3.861 1 97.81 138 ASP B N 1
ATOM 2321 C CA . ASP B 1 138 ? -23.422 5.328 3.988 1 97.81 138 ASP B CA 1
ATOM 2322 C C . ASP B 1 138 ? -23.812 4.672 5.309 1 97.81 138 ASP B C 1
ATOM 2324 O O . ASP B 1 138 ? -24.766 5.117 5.961 1 97.81 138 ASP B O 1
ATOM 2328 N N . THR B 1 139 ? -23.094 3.658 5.832 1 98.06 139 THR B N 1
ATOM 2329 C CA . THR B 1 139 ? -23.531 2.881 6.98 1 98.06 139 THR B CA 1
ATOM 2330 C C . THR B 1 139 ? -22.594 3.068 8.164 1 98.06 139 THR B C 1
ATOM 2332 O O . THR B 1 139 ? -22.953 2.77 9.305 1 98.06 139 THR B O 1
ATOM 2335 N N . GLY B 1 140 ? -21.375 3.432 7.863 1 98.38 140 GLY B N 1
ATOM 2336 C CA . GLY B 1 140 ? -20.375 3.547 8.914 1 98.38 140 GLY B CA 1
ATOM 2337 C C . GLY B 1 140 ? -19.672 2.238 9.211 1 98.38 140 GLY B C 1
ATOM 2338 O O . GLY B 1 140 ? -18.781 2.186 10.078 1 98.38 140 GLY B O 1
ATOM 2339 N N . GLU B 1 141 ? -19.953 1.227 8.438 1 98.69 141 GLU B N 1
ATOM 2340 C CA . GLU B 1 141 ? -19.328 -0.073 8.656 1 98.69 141 GLU B CA 1
ATOM 2341 C C . GLU B 1 141 ? -17.812 -0.003 8.445 1 98.69 141 GLU B C 1
ATOM 2343 O O . GLU B 1 141 ? -17.344 0.587 7.469 1 98.69 141 GLU B O 1
ATOM 2348 N N . LEU B 1 142 ? -17.109 -0.602 9.422 1 98.94 142 LEU B N 1
ATOM 2349 C CA . LEU B 1 142 ? -15.656 -0.643 9.352 1 98.94 142 LEU B CA 1
ATOM 2350 C C . LEU B 1 142 ? -15.188 -1.668 8.328 1 98.94 142 LEU B C 1
ATOM 2352 O O . LEU B 1 142 ? -15.594 -2.83 8.367 1 98.94 142 LEU B O 1
ATOM 2356 N N . CYS B 1 143 ? -14.305 -1.252 7.383 1 98.94 143 CYS B N 1
ATOM 2357 C CA . CYS B 1 143 ? -13.883 -2.146 6.309 1 98.94 143 CYS B CA 1
ATOM 2358 C C . CYS B 1 143 ? -12.398 -2.447 6.402 1 98.94 143 CYS B C 1
ATOM 2360 O O . CYS B 1 143 ? -11.969 -3.572 6.141 1 98.94 143 CYS B O 1
ATOM 2362 N N . VAL B 1 144 ? -11.594 -1.503 6.719 1 98.94 144 VAL B N 1
ATOM 2363 C CA . VAL B 1 144 ? -10.148 -1.641 6.801 1 98.94 144 VAL B CA 1
ATOM 2364 C C . VAL B 1 144 ? -9.617 -0.869 8.008 1 98.94 144 VAL B C 1
ATOM 2366 O O . VAL B 1 144 ? -10.102 0.225 8.312 1 98.94 144 VAL B O 1
ATOM 2369 N N . VAL B 1 145 ? -8.602 -1.406 8.703 1 98.94 145 VAL B N 1
ATOM 2370 C CA . VAL B 1 145 ? -7.914 -0.684 9.773 1 98.94 145 VAL B CA 1
ATOM 2371 C C . VAL B 1 145 ? -6.406 -0.733 9.547 1 98.94 145 VAL B C 1
ATOM 2373 O O . VAL B 1 145 ? -5.879 -1.733 9.055 1 98.94 145 VAL B O 1
ATOM 2376 N N . GLY B 1 146 ? -5.777 0.29 9.852 1 98.94 146 GLY B N 1
ATOM 2377 C CA . GLY B 1 146 ? -4.34 0.368 9.664 1 98.94 146 GLY B CA 1
ATOM 2378 C C . GLY B 1 146 ? -3.629 1.086 10.797 1 98.94 146 GLY B C 1
ATOM 2379 O O . GLY B 1 146 ? -4.211 1.95 11.453 1 98.94 146 GLY B O 1
ATOM 2380 N N . GLU B 1 147 ? -2.463 0.711 11.102 1 98.94 147 GLU B N 1
ATOM 2381 C CA . GLU B 1 147 ? -1.508 1.401 11.961 1 98.94 147 GLU B CA 1
ATOM 2382 C C . GLU B 1 147 ? -0.261 1.815 11.188 1 98.94 147 GLU B C 1
ATOM 2384 O O . GLU B 1 147 ? 0.348 0.996 10.492 1 98.94 147 GLU B O 1
ATOM 2389 N N . HIS B 1 148 ? 0.026 3.027 11.258 1 98.94 148 HIS B N 1
ATOM 2390 C CA . HIS B 1 148 ? 1.144 3.617 10.531 1 98.94 148 HIS B CA 1
ATOM 2391 C C . HIS B 1 148 ? 2.152 4.246 11.484 1 98.94 148 HIS B C 1
ATOM 2393 O O . HIS B 1 148 ? 1.868 5.273 12.102 1 98.94 148 HIS B O 1
ATOM 2399 N N . ASP B 1 149 ? 3.312 3.65 11.656 1 98.94 149 ASP B N 1
ATOM 2400 C CA . ASP B 1 149 ? 4.422 4.184 12.438 1 98.94 149 ASP B CA 1
ATOM 2401 C C . ASP B 1 149 ? 5.363 5.016 11.57 1 98.94 149 ASP B C 1
ATOM 2403 O O . ASP B 1 149 ? 5.875 4.527 10.555 1 98.94 149 ASP B O 1
ATOM 2407 N N . LYS B 1 150 ? 5.605 6.191 12.016 1 98.81 150 LYS B N 1
ATOM 2408 C CA . LYS B 1 150 ? 6.484 7.07 11.25 1 98.81 150 LYS B CA 1
ATOM 2409 C C . LYS B 1 150 ? 7.645 7.566 12.109 1 98.81 150 LYS B C 1
ATOM 2411 O O . LYS B 1 150 ? 7.512 7.699 13.32 1 98.81 150 LYS B O 1
ATOM 2416 N N . VAL B 1 151 ? 8.703 7.82 11.445 1 98.44 151 VAL B N 1
ATOM 2417 C CA . VAL B 1 151 ? 9.906 8.367 12.078 1 98.44 151 VAL B CA 1
ATOM 2418 C C . VAL B 1 151 ? 10.141 9.789 11.586 1 98.44 151 VAL B C 1
ATOM 2420 O O . VAL B 1 151 ? 10.109 10.047 10.375 1 98.44 151 VAL B O 1
ATOM 2423 N N . ASN B 1 152 ? 10.375 10.664 12.492 1 98.12 152 ASN B N 1
ATOM 2424 C CA . ASN B 1 152 ? 10.758 12.031 12.164 1 98.12 152 ASN B CA 1
ATOM 2425 C C . ASN B 1 152 ? 12.18 12.102 11.633 1 98.12 152 ASN B C 1
ATOM 2427 O O . ASN B 1 152 ? 13.125 11.703 12.312 1 98.12 152 ASN B O 1
ATOM 2431 N N . THR B 1 153 ? 12.328 12.633 10.484 1 95.75 153 THR B N 1
ATOM 2432 C CA . THR B 1 153 ? 13.648 12.695 9.875 1 95.75 153 THR B CA 1
ATOM 2433 C C . THR B 1 153 ? 14.133 14.141 9.773 1 95.75 153 THR B C 1
ATOM 2435 O O . THR B 1 153 ? 15.109 14.43 9.086 1 95.75 153 THR B O 1
ATOM 2438 N N . ASP B 1 154 ? 13.422 15.023 10.391 1 94.81 154 ASP B N 1
ATOM 2439 C CA . ASP B 1 154 ? 13.812 16.422 10.367 1 94.81 154 ASP B CA 1
ATOM 2440 C C . ASP B 1 154 ? 15.203 16.625 10.961 1 94.81 154 ASP B C 1
ATOM 2442 O O . ASP B 1 154 ? 15.57 15.953 11.922 1 94.81 154 ASP B O 1
ATOM 2446 N N . PRO B 1 155 ? 16.062 17.484 10.312 1 87.5 155 PRO B N 1
ATOM 2447 C CA . PRO B 1 155 ? 17.344 17.812 10.953 1 87.5 155 PRO B CA 1
ATOM 2448 C C . PRO B 1 155 ? 17.156 18.453 12.32 1 87.5 155 PRO B C 1
ATOM 2450 O O . PRO B 1 155 ? 16.141 19.109 12.578 1 87.5 155 PRO B O 1
ATOM 2453 N N . GLY B 1 156 ? 17.891 17.875 13.391 1 72.94 156 GLY B N 1
ATOM 2454 C CA . GLY B 1 156 ? 17.828 18.453 14.719 1 72.94 156 GLY B CA 1
ATOM 2455 C C . GLY B 1 156 ? 17.828 19.969 14.711 1 72.94 156 GLY B C 1
ATOM 2456 O O . GLY B 1 156 ? 18.438 20.578 13.844 1 72.94 156 GLY B O 1
ATOM 2457 N N . VAL B 1 157 ? 16.797 20.672 15.336 1 63.22 157 VAL B N 1
ATOM 2458 C CA . VAL B 1 157 ? 16.766 22.125 15.469 1 63.22 157 VAL B CA 1
ATOM 2459 C C . VAL B 1 157 ? 17.969 22.594 16.281 1 63.22 157 VAL B C 1
ATOM 2461 O O . VAL B 1 157 ? 18.25 22.062 17.359 1 63.22 157 VAL B O 1
ATOM 2464 N N . GLU B 1 158 ? 19.078 23.062 15.688 1 48.5 158 GLU B N 1
ATOM 2465 C CA . GLU B 1 158 ? 20.141 23.703 16.453 1 48.5 158 GLU B CA 1
ATOM 2466 C C . GLU B 1 158 ? 19.594 24.719 17.453 1 48.5 158 GLU B C 1
ATOM 2468 O O . G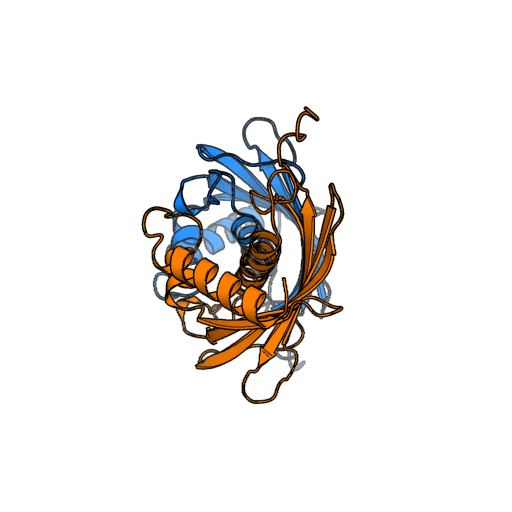LU B 1 158 ? 18.719 25.516 17.094 1 48.5 158 GLU B O 1
ATOM 2473 N N . SER B 1 159 ? 19.344 24.281 18.766 1 43.03 159 SER B N 1
ATOM 2474 C CA . SER B 1 159 ? 19.188 25.328 19.766 1 43.03 159 SER B CA 1
ATOM 2475 C C . SER B 1 159 ? 20.047 26.547 19.438 1 43.03 159 SER B C 1
ATOM 2477 O O . SER B 1 159 ? 21.234 26.406 19.125 1 43.03 159 SER B O 1
ATOM 2479 N N . LEU B 1 160 ? 19.344 27.578 19.109 1 37.28 160 LEU B N 1
ATOM 2480 C CA . LEU B 1 160 ? 20.141 28.812 19.172 1 37.28 160 LEU B CA 1
ATOM 2481 C C . LEU B 1 160 ? 20.688 29.031 20.562 1 37.28 160 LEU B C 1
ATOM 2483 O O . LEU B 1 160 ? 20.016 28.719 21.562 1 37.28 160 LEU B O 1
#

Solvent-accessible surface area (backbone atoms only — not comparable to full-atom values): 16280 Å² total; per-residue (Å²): 134,53,36,68,58,47,25,52,48,45,49,50,52,52,52,51,50,56,65,50,76,79,65,63,27,50,65,38,69,61,46,45,76,51,53,39,83,68,48,40,40,65,49,99,61,31,34,38,34,31,36,35,66,36,43,64,56,41,9,37,95,86,42,24,56,18,68,33,47,55,48,26,50,48,51,54,53,43,33,47,51,43,42,66,71,33,40,93,51,37,24,61,77,40,35,44,67,39,32,42,38,37,38,47,74,44,89,46,47,57,71,41,46,31,31,41,40,29,34,51,76,46,75,59,79,48,46,32,36,30,40,31,37,34,21,37,58,88,80,58,49,74,21,35,41,34,41,39,32,30,33,42,71,47,68,79,68,74,80,125,136,53,35,68,60,46,26,52,50,45,49,49,53,52,52,52,50,57,66,51,77,80,64,64,26,51,65,38,68,61,45,46,74,50,52,40,84,67,51,40,40,66,49,100,62,31,35,38,34,30,36,35,66,35,44,64,56,42,10,37,96,85,43,25,56,19,66,33,48,55,50,25,49,48,52,53,52,41,34,46,50,42,44,66,70,35,41,94,51,38,24,61,76,40,36,45,67,39,33,42,37,36,39,50,74,42,88,48,46,57,72,42,44,31,32,42,39,29,32,51,75,46,72,60,78,48,44,31,37,32,40,31,38,36,20,36,59,88,79,57,49,73,22,35,40,33,41,41,30,30,34,40,70,48,67,80,69,75,79,125